Protein AF-A0A811PLJ1-F1 (afdb_monomer)

Radius of gyration: 45.36 Å; Cα contacts (8 Å, |Δi|>4): 28; chains: 1; bounding box: 104×52×124 Å

InterPro domains:
  IPR029466 No apical meristem-associated, C-terminal domain [PF14303] (42-202)

Sequence (209 aa):
MLVSWWLNVVFEGRGPKSSGASVDDKQANALTMYKNDDPLHRTFQYIHCWKILKDHSKWTNRRQPTGPQKPLSKKQKTAADSTPAIDAPDHIHWPTGTKKEKLKLKQRSSIEAFDYLLAKKKEVDAEKELKKKERELKKEERELKKQEMCQKALALQEERIKLDKKKFDFERDREEERIINIDMSTMSTRQQQFYDDQQKKILARRLGN

Foldseek 3Di:
DVVVVLCCVLPPVPDDPPPPQDPVNSVVVSQVVVLVPDPVSDGPPCVVVCVVPVPDPVNVVVPDPDDDDDDDDDDDDDDDDDDDDDDDDDDPDDPPDDVPPVVVVVVVVVVVVVVVVVVVVVVVVVVVVVVVVVVVVVVVVVVVVVVVVVVVVVVVVVVVVVVVVVVVVVVVVVVLVVLLPDDCPPDDPVVSVVSVVSNVVSVCVVVVD

Solvent-accessible surface area (backbone atoms only — not comparable to full-atom values): 12977 Å² total; per-residue (Å²): 113,68,70,64,51,53,48,39,65,75,70,50,84,78,64,87,85,66,90,80,70,47,76,65,53,55,49,51,50,54,52,51,50,50,27,71,73,34,98,79,55,50,74,73,86,55,53,70,60,46,70,64,51,65,76,36,71,89,57,51,63,70,74,56,85,78,72,90,82,80,82,84,78,87,82,85,88,85,81,87,87,86,88,86,89,85,92,86,86,84,84,92,75,79,85,88,80,63,78,63,62,61,47,51,52,54,49,51,55,54,49,55,55,47,53,52,52,52,50,54,48,50,53,55,53,51,51,52,51,52,59,47,49,56,54,48,52,61,44,50,55,51,52,50,52,47,51,54,52,50,53,54,51,48,53,54,49,52,53,49,53,53,50,53,47,53,51,51,51,52,54,48,52,55,50,51,50,53,58,62,69,55,81,51,88,88,48,55,73,73,54,35,56,52,49,54,56,48,39,52,53,50,52,51,56,69,74,73,110

Mean predicted aligned error: 21.3 Å

pLDDT: mean 74.12, std 22.99, range [24.88, 98.0]

Organism: NCBI:txid422564

Structure (mmCIF, N/CA/C/O backbone):
data_AF-A0A811PLJ1-F1
#
_entry.id   AF-A0A811PLJ1-F1
#
loop_
_atom_site.group_PDB
_atom_site.id
_atom_site.type_symbol
_atom_site.label_atom_id
_atom_site.label_alt_id
_atom_site.label_comp_id
_atom_site.label_asym_id
_atom_site.label_entity_id
_atom_site.label_seq_id
_atom_site.pdbx_PDB_ins_code
_atom_site.Cartn_x
_atom_site.Cartn_y
_atom_site.Cartn_z
_atom_site.occupancy
_atom_site.B_iso_or_equiv
_atom_site.auth_seq_id
_atom_site.auth_comp_id
_atom_site.auth_asym_id
_atom_site.auth_atom_id
_atom_site.pdbx_PDB_model_num
ATOM 1 N N . MET A 1 1 ? 22.472 -29.879 -23.027 1.00 46.56 1 MET A N 1
ATOM 2 C CA . MET A 1 1 ? 21.797 -31.036 -23.664 1.00 46.56 1 MET A CA 1
ATOM 3 C C . MET A 1 1 ? 20.314 -30.762 -23.938 1.00 46.56 1 MET A C 1
ATOM 5 O O . MET A 1 1 ? 19.929 -30.862 -25.094 1.00 46.56 1 MET A O 1
ATOM 9 N N . LEU A 1 2 ? 19.519 -30.315 -22.952 1.00 48.12 2 LEU A N 1
ATOM 10 C CA . LEU A 1 2 ? 18.070 -30.030 -23.085 1.00 48.12 2 LEU A CA 1
ATOM 11 C C . LEU A 1 2 ? 17.638 -29.252 -24.351 1.00 48.12 2 LEU A C 1
ATOM 13 O O . LEU A 1 2 ? 16.727 -29.690 -25.044 1.00 48.12 2 LEU A O 1
ATOM 17 N N . VAL A 1 3 ? 18.319 -28.156 -24.718 1.00 53.09 3 VAL A N 1
ATOM 18 C CA . VAL A 1 3 ? 17.966 -27.349 -25.914 1.00 53.09 3 VAL A CA 1
ATOM 19 C C . VAL A 1 3 ? 18.043 -28.155 -27.222 1.00 53.09 3 VAL A C 1
ATOM 21 O O . VAL A 1 3 ? 17.224 -27.964 -28.116 1.00 53.09 3 VAL A O 1
ATOM 24 N N . SER A 1 4 ? 18.989 -29.094 -27.327 1.00 45.41 4 SER A N 1
ATOM 25 C CA . SER A 1 4 ? 19.147 -29.937 -28.521 1.00 45.41 4 SER A CA 1
ATOM 26 C C . SER A 1 4 ? 18.083 -31.034 -28.599 1.00 45.41 4 SER A C 1
ATOM 28 O O . SER A 1 4 ? 17.707 -31.445 -29.693 1.00 45.41 4 SER A O 1
ATOM 30 N N . TRP A 1 5 ? 17.568 -31.483 -27.450 1.00 45.72 5 TRP A N 1
ATOM 31 C CA . TRP A 1 5 ? 16.444 -32.418 -27.391 1.00 45.72 5 TRP A CA 1
ATOM 32 C C . TRP A 1 5 ? 15.126 -31.716 -27.739 1.00 45.72 5 TRP A C 1
ATOM 34 O O . TRP A 1 5 ? 14.345 -32.238 -28.529 1.00 45.72 5 TRP A O 1
ATOM 44 N N . TRP A 1 6 ? 14.934 -30.480 -27.259 1.00 50.47 6 TRP A N 1
ATOM 45 C CA . TRP A 1 6 ? 13.778 -29.644 -27.606 1.00 50.47 6 TRP A CA 1
ATOM 46 C C . TRP A 1 6 ? 13.713 -29.344 -29.112 1.00 50.47 6 TRP A C 1
ATOM 48 O O . TRP A 1 6 ? 12.644 -29.453 -29.708 1.00 50.47 6 TRP A O 1
ATOM 58 N N . LEU A 1 7 ? 14.854 -29.057 -29.761 1.00 50.78 7 LEU A N 1
ATOM 59 C CA . LEU A 1 7 ? 14.897 -28.949 -31.224 1.00 50.78 7 LEU A CA 1
ATOM 60 C C . LEU A 1 7 ? 14.521 -30.264 -31.920 1.00 50.78 7 LEU A C 1
ATOM 62 O O . LEU A 1 7 ? 13.760 -30.214 -32.879 1.00 50.78 7 LEU A O 1
ATOM 66 N N . ASN A 1 8 ? 14.991 -31.424 -31.452 1.00 45.97 8 ASN A N 1
ATOM 67 C CA . ASN A 1 8 ? 14.628 -32.702 -32.074 1.00 45.97 8 ASN A CA 1
ATOM 68 C C . ASN A 1 8 ? 13.136 -33.029 -31.917 1.00 45.97 8 ASN A C 1
ATOM 70 O O . ASN A 1 8 ? 12.513 -33.416 -32.896 1.00 45.97 8 ASN A O 1
ATOM 74 N N . VAL A 1 9 ? 12.528 -32.803 -30.748 1.00 54.69 9 VAL A N 1
ATOM 75 C CA . VAL A 1 9 ? 11.082 -33.033 -30.544 1.00 54.69 9 VAL A CA 1
ATOM 76 C C . VAL A 1 9 ? 10.222 -32.091 -31.403 1.00 54.69 9 VAL A C 1
ATOM 78 O O . VAL A 1 9 ? 9.175 -32.499 -31.906 1.00 54.69 9 VAL A O 1
ATOM 81 N N . VAL A 1 10 ? 10.667 -30.847 -31.615 1.00 51.91 10 VAL A N 1
ATOM 82 C CA . VAL A 1 10 ? 9.952 -29.846 -32.430 1.00 51.91 10 VAL A CA 1
ATOM 83 C C . VAL A 1 10 ? 10.214 -29.999 -33.939 1.00 51.91 10 VAL A C 1
ATOM 85 O O . VAL A 1 10 ? 9.355 -29.620 -34.737 1.00 51.91 10 VAL A O 1
ATOM 88 N N . PHE A 1 11 ? 11.370 -30.535 -34.353 1.00 46.28 11 PHE A N 1
ATOM 89 C CA . PHE A 1 11 ? 11.818 -30.533 -35.755 1.00 46.28 11 PHE A CA 1
ATOM 90 C C . PHE A 1 11 ? 11.861 -31.923 -36.421 1.00 46.28 11 PHE A C 1
ATOM 92 O O . PHE A 1 11 ? 11.580 -32.026 -37.613 1.00 46.28 11 PHE A O 1
ATOM 99 N N . GLU A 1 12 ? 12.145 -32.997 -35.680 1.00 46.12 12 GLU A N 1
ATOM 100 C CA . GLU A 1 12 ? 12.103 -34.385 -36.163 1.00 46.12 12 GLU A CA 1
ATOM 101 C C . GLU A 1 12 ? 10.981 -35.155 -35.457 1.00 46.12 12 GLU A C 1
ATOM 103 O O . GLU A 1 12 ? 11.157 -35.699 -34.369 1.00 46.12 12 GLU A O 1
ATOM 108 N N . GLY A 1 13 ? 9.804 -35.207 -36.092 1.00 48.69 13 GLY A N 1
ATOM 109 C CA . GLY A 1 13 ? 8.568 -35.758 -35.523 1.00 48.69 13 GLY A CA 1
ATOM 110 C C . GLY A 1 13 ? 8.635 -37.240 -35.129 1.00 48.69 13 GLY A C 1
ATOM 111 O O . GLY A 1 13 ? 8.140 -38.104 -35.855 1.00 48.69 13 GLY A O 1
ATOM 112 N N . ARG A 1 14 ? 9.194 -37.516 -33.946 1.00 45.03 14 ARG A N 1
ATOM 113 C CA . ARG A 1 14 ? 9.311 -38.842 -33.318 1.00 45.03 14 ARG A CA 1
ATOM 114 C C . ARG A 1 14 ? 8.618 -38.909 -31.946 1.00 45.03 14 ARG A C 1
ATOM 116 O O . ARG A 1 14 ? 9.034 -39.661 -31.073 1.00 45.03 14 ARG A O 1
ATOM 123 N N . GLY A 1 15 ? 7.546 -38.133 -31.779 1.00 46.72 15 GLY A N 1
ATOM 124 C CA . GLY A 1 15 ? 6.481 -38.409 -30.806 1.00 46.72 15 GLY A CA 1
ATOM 125 C C . GLY A 1 15 ? 5.363 -39.256 -31.442 1.00 46.72 15 GLY A C 1
ATOM 126 O O . GLY A 1 15 ? 5.365 -39.423 -32.667 1.00 46.72 15 GLY A O 1
ATOM 127 N N . PRO A 1 16 ? 4.406 -39.791 -30.656 1.00 42.97 16 PRO A N 1
ATOM 128 C CA . PRO A 1 16 ? 3.317 -40.616 -31.177 1.00 42.97 16 PRO A CA 1
ATOM 129 C C . PRO A 1 16 ? 2.571 -39.921 -32.322 1.00 42.97 16 PRO A C 1
ATOM 131 O O . PRO A 1 16 ? 2.116 -38.785 -32.186 1.00 42.97 16 PRO A O 1
ATOM 134 N N . LYS A 1 17 ? 2.459 -40.601 -33.468 1.00 47.62 17 LYS A N 1
ATOM 135 C CA . LYS A 1 17 ? 1.811 -40.067 -34.672 1.00 47.62 17 LYS A CA 1
ATOM 136 C C . LYS A 1 17 ? 0.288 -40.069 -34.512 1.00 47.62 17 LYS A C 1
ATOM 138 O O . LYS A 1 17 ? -0.391 -40.910 -35.092 1.00 47.62 17 LYS A O 1
ATOM 143 N N . SER A 1 18 ? -0.257 -39.107 -33.770 1.00 47.06 18 SER A N 1
ATOM 144 C CA . SER A 1 18 ? -1.678 -38.768 -33.862 1.00 47.06 18 SER A CA 1
ATOM 145 C C . SER A 1 18 ? -1.937 -38.043 -35.188 1.00 47.06 18 SER A C 1
ATOM 147 O O . SER A 1 18 ? -1.692 -36.844 -35.355 1.00 47.06 18 SER A O 1
ATOM 149 N N . SER A 1 19 ? -2.403 -38.805 -36.177 1.00 46.28 19 SER A N 1
ATOM 150 C CA . SER A 1 19 ? -2.904 -38.291 -37.451 1.00 46.28 19 SER A CA 1
ATOM 151 C C . SER A 1 19 ? -4.135 -37.415 -37.203 1.00 46.28 19 SER A C 1
ATOM 153 O O . SER A 1 19 ? -5.236 -37.930 -37.033 1.00 46.28 19 SER A O 1
ATOM 155 N N . GLY A 1 20 ? -3.933 -36.096 -37.145 1.00 55.41 20 GLY A N 1
ATOM 156 C CA . GLY A 1 20 ? -4.998 -35.107 -36.938 1.00 55.41 20 GLY A CA 1
ATOM 157 C C . GLY A 1 20 ? -4.593 -33.882 -36.113 1.00 55.41 20 GLY A C 1
ATOM 158 O O . GLY A 1 20 ? -5.222 -32.842 -36.250 1.00 55.41 20 GLY A O 1
ATOM 159 N N . ALA A 1 21 ? -3.527 -33.957 -35.305 1.00 53.53 21 ALA A N 1
ATOM 160 C CA . ALA A 1 21 ? -3.127 -32.839 -34.444 1.00 53.53 21 ALA A CA 1
ATOM 161 C C . ALA A 1 21 ? -2.631 -31.616 -35.246 1.00 53.53 21 ALA A C 1
ATOM 163 O O . ALA A 1 21 ? -1.653 -31.711 -36.008 1.00 53.53 21 ALA A O 1
ATOM 164 N N . SER A 1 22 ? -3.270 -30.465 -35.013 1.00 66.00 22 SER A N 1
ATOM 165 C CA . SER A 1 22 ? -2.911 -29.159 -35.567 1.00 66.00 22 SER A CA 1
ATOM 166 C C . SER A 1 22 ? -1.500 -28.734 -35.145 1.00 66.00 22 SER A C 1
ATOM 168 O O . SER A 1 22 ? -0.912 -29.239 -34.183 1.00 66.00 22 SER A O 1
ATOM 170 N N . VAL A 1 23 ? -0.927 -27.771 -35.871 1.00 65.31 23 VAL A N 1
ATOM 171 C CA . VAL A 1 23 ? 0.356 -27.150 -35.501 1.00 65.31 23 VAL A CA 1
ATOM 172 C C . VAL A 1 23 ? 0.245 -26.465 -34.134 1.00 65.31 23 VAL A C 1
ATOM 174 O O . VAL A 1 23 ? 1.183 -26.546 -33.340 1.00 65.31 23 VAL A O 1
ATOM 177 N N . ASP A 1 24 ? -0.906 -25.860 -33.833 1.00 70.81 24 ASP A N 1
ATOM 178 C CA . ASP A 1 24 ? -1.154 -25.225 -32.539 1.00 70.81 24 ASP A CA 1
ATOM 179 C C . ASP A 1 24 ? -1.348 -26.252 -31.409 1.00 70.81 24 ASP A C 1
ATOM 181 O O . ASP A 1 24 ? -0.835 -26.024 -30.316 1.00 70.81 24 ASP A O 1
ATOM 185 N N . ASP A 1 25 ? -1.948 -27.423 -31.671 1.00 73.62 25 ASP A N 1
ATOM 186 C CA . ASP A 1 25 ? -2.064 -28.515 -30.684 1.00 73.62 25 ASP A CA 1
ATOM 187 C C . ASP A 1 25 ? -0.685 -29.060 -30.293 1.00 73.62 25 ASP A C 1
ATOM 189 O O . ASP A 1 25 ? -0.383 -29.274 -29.118 1.00 73.62 25 ASP A O 1
ATOM 193 N N . LYS A 1 26 ? 0.195 -29.242 -31.287 1.00 78.25 26 LYS A N 1
ATOM 194 C CA . LYS A 1 26 ? 1.585 -29.677 -31.075 1.00 78.25 26 LYS A CA 1
ATOM 195 C C . LYS A 1 26 ? 2.370 -28.646 -30.273 1.00 78.25 26 LYS A C 1
ATOM 197 O O . LYS A 1 26 ? 3.136 -29.017 -29.385 1.00 78.25 26 LYS A O 1
ATOM 202 N N . GLN A 1 27 ? 2.149 -27.359 -30.547 1.00 76.69 27 GLN A N 1
ATOM 203 C CA . GLN A 1 27 ? 2.734 -26.278 -29.763 1.00 76.69 27 GLN A CA 1
ATOM 204 C C . GLN A 1 27 ? 2.190 -26.286 -28.328 1.00 76.69 27 GLN A C 1
ATOM 206 O O . GLN A 1 27 ? 2.981 -26.249 -27.394 1.00 76.69 27 GLN A O 1
ATOM 211 N N . ALA A 1 28 ? 0.873 -26.384 -28.129 1.00 77.25 28 ALA A N 1
ATOM 212 C CA . ALA A 1 28 ? 0.254 -26.431 -26.806 1.00 77.25 28 ALA A CA 1
ATOM 213 C C . ALA A 1 28 ? 0.788 -27.605 -25.970 1.00 77.25 28 ALA A C 1
ATOM 215 O O . ALA A 1 28 ? 1.221 -27.396 -24.838 1.00 77.25 28 ALA A O 1
ATOM 216 N N . ASN A 1 29 ? 0.861 -28.805 -26.554 1.00 77.56 29 ASN A N 1
ATOM 217 C CA . ASN A 1 29 ? 1.418 -29.989 -25.901 1.00 77.56 29 ASN A CA 1
ATOM 218 C C . ASN A 1 29 ? 2.886 -29.783 -25.477 1.00 77.56 29 ASN A C 1
ATOM 220 O O . ASN A 1 29 ? 3.235 -30.026 -24.324 1.00 77.56 29 ASN A O 1
ATOM 224 N N . ALA A 1 30 ? 3.731 -29.238 -26.362 1.00 78.38 30 ALA A N 1
ATOM 225 C CA . ALA A 1 30 ? 5.132 -28.943 -26.043 1.00 78.38 30 ALA A CA 1
ATOM 226 C C . ALA A 1 30 ? 5.294 -27.920 -24.897 1.00 78.38 30 ALA A C 1
ATOM 228 O O . ALA A 1 30 ? 6.244 -28.010 -24.118 1.00 78.38 30 ALA A O 1
ATOM 229 N N . LEU A 1 31 ? 4.366 -26.964 -24.758 1.00 79.56 31 LEU A N 1
ATOM 230 C CA . LEU A 1 31 ? 4.364 -26.005 -23.644 1.00 79.56 31 LEU A CA 1
ATOM 231 C C . LEU A 1 31 ? 3.859 -26.605 -22.335 1.00 79.56 31 LEU A C 1
ATOM 233 O O . LEU A 1 31 ? 4.355 -26.226 -21.276 1.00 79.56 31 LEU A O 1
ATOM 237 N N . THR A 1 32 ? 2.902 -27.527 -22.397 1.00 79.56 32 THR A N 1
ATOM 238 C CA . THR A 1 32 ? 2.446 -28.287 -21.228 1.00 79.56 32 THR A CA 1
ATOM 239 C C . THR A 1 32 ? 3.560 -29.199 -20.715 1.00 79.56 32 THR A C 1
ATOM 241 O O . THR A 1 32 ? 3.873 -29.145 -19.532 1.00 79.56 32 THR A O 1
ATOM 244 N N . MET A 1 33 ? 4.237 -29.942 -21.599 1.00 79.56 33 MET A N 1
ATOM 245 C CA . MET A 1 33 ? 5.397 -30.765 -21.231 1.00 79.56 33 MET A CA 1
ATOM 246 C C . MET A 1 33 ? 6.514 -29.924 -20.596 1.00 79.56 33 MET A C 1
ATOM 248 O O . MET A 1 33 ? 6.936 -30.221 -19.485 1.00 79.56 33 MET A O 1
ATOM 252 N N . TYR A 1 34 ? 6.904 -28.802 -21.217 1.00 82.00 34 TYR A N 1
ATOM 253 C CA . TYR A 1 34 ? 7.934 -27.910 -20.662 1.00 82.00 34 TYR A CA 1
ATOM 254 C C . TYR A 1 34 ? 7.611 -27.405 -19.242 1.00 82.00 34 TYR A C 1
ATOM 256 O O . TYR A 1 34 ? 8.508 -27.300 -18.410 1.00 82.00 34 TYR A O 1
ATOM 264 N N . LYS A 1 35 ? 6.340 -27.095 -18.948 1.00 82.69 35 LYS A N 1
ATOM 265 C CA . LYS A 1 35 ? 5.910 -26.672 -17.603 1.00 82.69 35 LYS A CA 1
ATOM 266 C C . LYS A 1 35 ? 5.919 -27.804 -16.578 1.00 82.69 35 LYS A C 1
ATOM 268 O O . LYS A 1 35 ? 6.086 -27.525 -15.396 1.00 82.69 35 LYS A O 1
ATOM 273 N N . ASN A 1 36 ? 5.682 -29.039 -17.011 1.00 76.75 36 ASN A N 1
ATOM 274 C CA . ASN A 1 36 ? 5.646 -30.204 -16.131 1.00 76.75 36 ASN A CA 1
ATOM 275 C C . ASN A 1 36 ? 7.063 -30.701 -15.800 1.00 76.75 36 ASN A C 1
ATOM 277 O O . ASN A 1 36 ? 7.290 -31.157 -14.685 1.00 76.75 36 ASN A O 1
ATOM 281 N N . ASP A 1 37 ? 8.004 -3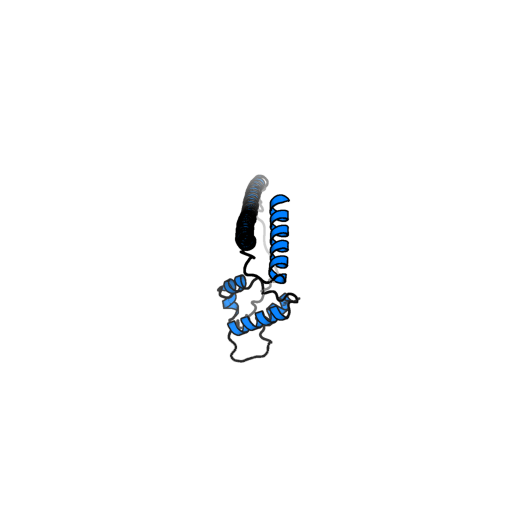0.557 -16.739 1.00 74.00 37 ASP A N 1
ATOM 282 C CA . ASP A 1 37 ? 9.412 -30.935 -16.565 1.00 74.00 37 ASP A CA 1
ATOM 283 C C . ASP A 1 37 ? 10.234 -29.888 -15.778 1.00 74.00 37 ASP A C 1
ATOM 285 O O . ASP A 1 37 ? 11.280 -30.219 -15.219 1.00 74.00 37 ASP A O 1
ATOM 289 N N . ASP A 1 38 ? 9.806 -28.617 -15.739 1.00 74.69 38 ASP A N 1
ATOM 290 C CA . ASP A 1 38 ? 10.481 -27.558 -14.973 1.00 74.69 38 ASP A CA 1
ATOM 291 C C . ASP A 1 38 ? 10.120 -27.637 -13.472 1.00 74.69 38 ASP A C 1
ATOM 293 O O . ASP A 1 38 ? 8.951 -27.444 -13.127 1.00 74.69 38 ASP A O 1
ATOM 297 N N . PRO A 1 39 ? 11.092 -27.813 -12.548 1.00 71.44 39 PRO A N 1
ATOM 298 C CA . PRO A 1 39 ? 10.827 -27.918 -11.104 1.00 71.44 39 PRO A CA 1
ATOM 299 C C . PRO A 1 39 ? 10.197 -26.673 -10.460 1.00 71.44 39 PRO A C 1
ATOM 301 O O . PRO A 1 39 ? 9.830 -26.701 -9.289 1.00 71.44 39 PRO A O 1
ATOM 304 N N . LEU A 1 40 ? 10.126 -25.559 -11.193 1.00 77.06 40 LEU A N 1
ATOM 305 C CA . LEU A 1 40 ? 9.549 -24.288 -10.758 1.00 77.06 40 LEU A CA 1
ATOM 306 C C . LEU A 1 40 ? 8.292 -23.923 -11.577 1.00 77.06 40 LEU A C 1
ATOM 308 O O . LEU A 1 40 ? 7.820 -22.787 -11.492 1.00 77.06 40 LEU A O 1
ATOM 312 N N . HIS A 1 41 ? 7.774 -24.865 -12.378 1.00 75.06 41 HIS A N 1
ATOM 313 C CA . HIS A 1 41 ? 6.613 -24.745 -13.269 1.00 75.06 41 HIS A CA 1
ATOM 314 C C . HIS A 1 41 ? 6.601 -23.485 -14.152 1.00 75.06 41 HIS A C 1
ATOM 316 O O . HIS A 1 41 ? 5.549 -22.918 -14.478 1.00 75.06 41 HIS A O 1
ATOM 322 N N . ARG A 1 42 ? 7.785 -23.015 -14.556 1.00 76.94 42 ARG A N 1
ATOM 323 C CA . ARG A 1 42 ? 7.940 -21.756 -15.285 1.00 76.94 42 ARG A CA 1
ATOM 324 C C . ARG A 1 42 ? 7.388 -21.870 -16.701 1.00 76.94 42 ARG A C 1
ATOM 326 O O . ARG A 1 42 ? 7.642 -22.816 -17.443 1.00 76.94 42 ARG A O 1
ATOM 333 N N . THR A 1 43 ? 6.658 -20.843 -17.126 1.00 79.19 43 THR A N 1
ATOM 334 C CA . THR A 1 43 ? 6.300 -20.666 -18.535 1.00 79.19 43 THR A CA 1
ATOM 335 C C . THR A 1 43 ? 7.563 -20.445 -19.370 1.00 79.19 43 THR A C 1
ATOM 337 O O . THR A 1 43 ? 8.481 -19.734 -18.957 1.00 79.19 43 THR A O 1
ATOM 340 N N . PHE A 1 44 ? 7.611 -21.017 -20.577 1.00 79.50 44 PHE A N 1
ATOM 341 C CA . PHE A 1 44 ? 8.715 -20.774 -21.506 1.00 79.50 44 PHE A CA 1
ATOM 342 C C . PHE A 1 44 ? 8.827 -19.269 -21.805 1.00 79.50 44 PHE A C 1
ATOM 344 O O . PHE A 1 44 ? 7.930 -18.651 -22.382 1.00 79.50 44 PHE A O 1
ATOM 351 N N . GLN A 1 45 ? 9.941 -18.664 -21.396 1.00 80.31 45 GLN A N 1
ATOM 352 C CA . GLN A 1 45 ? 10.074 -17.203 -21.312 1.00 80.31 45 GLN A CA 1
ATOM 353 C C . GLN A 1 45 ? 10.043 -16.517 -22.689 1.00 80.31 45 GLN A C 1
ATOM 355 O O . GLN A 1 45 ? 9.654 -15.357 -22.804 1.00 80.31 45 GLN A O 1
ATOM 360 N N . TYR A 1 46 ? 10.385 -17.247 -23.755 1.00 83.38 46 TYR A N 1
ATOM 361 C CA . TYR A 1 46 ? 10.501 -16.717 -25.115 1.00 83.38 46 TYR A CA 1
ATOM 362 C C . TYR A 1 46 ? 9.295 -17.029 -26.022 1.00 83.38 46 TYR A C 1
ATOM 364 O O . TYR A 1 46 ? 9.420 -16.943 -27.243 1.00 83.38 46 TYR A O 1
ATOM 372 N N . ILE A 1 47 ? 8.108 -17.357 -25.479 1.00 83.88 47 ILE A N 1
ATOM 373 C CA . ILE A 1 47 ? 6.909 -17.621 -26.314 1.00 83.88 47 ILE A CA 1
ATOM 374 C C . ILE A 1 47 ? 6.499 -16.415 -27.145 1.00 83.88 47 ILE A C 1
ATOM 376 O O . ILE A 1 47 ? 6.056 -16.580 -28.280 1.00 83.88 47 ILE A O 1
ATOM 380 N N . HIS A 1 48 ? 6.691 -15.205 -26.628 1.00 79.56 48 HIS A N 1
ATOM 381 C CA . HIS A 1 48 ? 6.463 -13.993 -27.405 1.00 79.56 48 HIS A CA 1
ATOM 382 C C . HIS A 1 48 ? 7.385 -13.933 -28.639 1.00 79.56 48 HIS A C 1
ATOM 384 O O . HIS A 1 48 ? 6.906 -13.750 -29.755 1.00 79.56 48 HIS A O 1
ATOM 390 N N . CYS A 1 49 ? 8.684 -14.201 -28.465 1.00 81.50 49 CYS A N 1
ATOM 391 C CA . CYS A 1 49 ? 9.651 -14.255 -29.563 1.00 81.50 49 CYS A CA 1
ATOM 392 C C . CYS A 1 49 ? 9.324 -15.372 -30.566 1.00 81.50 49 CYS A C 1
ATOM 394 O O . CYS A 1 49 ? 9.368 -15.143 -31.770 1.00 81.50 49 CYS A O 1
ATOM 396 N N . TRP A 1 50 ? 8.942 -16.561 -30.087 1.00 82.19 50 TRP A N 1
ATOM 397 C CA . TRP A 1 50 ? 8.525 -17.670 -30.950 1.00 82.19 50 TRP A CA 1
ATOM 398 C C . TRP A 1 50 ? 7.302 -17.311 -31.805 1.00 82.19 50 TRP A C 1
ATOM 400 O O . TRP A 1 50 ? 7.326 -17.524 -33.014 1.00 82.19 50 TRP A O 1
ATOM 410 N N . LYS A 1 51 ? 6.269 -16.696 -31.209 1.00 82.12 51 LYS A N 1
ATOM 411 C CA . LYS A 1 51 ? 5.063 -16.249 -31.929 1.00 82.12 51 LYS A CA 1
ATOM 412 C C . LYS A 1 51 ? 5.358 -15.230 -33.037 1.00 82.12 51 LYS A C 1
ATOM 414 O O . LYS A 1 51 ? 4.639 -15.224 -34.024 1.00 82.12 51 LYS A O 1
ATOM 419 N N . ILE A 1 52 ? 6.401 -14.410 -32.891 1.00 81.25 52 ILE A N 1
ATOM 420 C CA . ILE A 1 52 ? 6.844 -13.446 -33.916 1.00 81.25 52 ILE A CA 1
ATOM 421 C C . ILE A 1 52 ? 7.683 -14.134 -35.007 1.00 81.25 52 ILE A C 1
ATOM 423 O O . ILE A 1 52 ? 7.601 -13.783 -36.181 1.00 81.25 52 ILE A O 1
ATOM 427 N N . LEU A 1 53 ? 8.507 -15.118 -34.637 1.00 81.94 53 LEU A N 1
ATOM 428 C CA . LEU A 1 53 ? 9.456 -15.761 -35.551 1.00 81.94 53 LEU A CA 1
ATOM 429 C C . LEU A 1 53 ? 8.868 -16.940 -36.343 1.00 81.94 53 LEU A C 1
ATOM 431 O O . LEU A 1 53 ? 9.405 -17.263 -37.404 1.00 81.94 53 LEU A O 1
ATOM 435 N N . LYS A 1 54 ? 7.792 -17.581 -35.862 1.00 75.69 54 LYS A N 1
ATOM 436 C CA . LYS A 1 54 ? 7.235 -18.810 -36.463 1.00 75.69 54 LYS A CA 1
ATOM 437 C C . LYS A 1 54 ? 6.742 -18.642 -37.908 1.00 75.69 54 LYS A C 1
ATOM 439 O O . LYS A 1 54 ? 6.833 -19.598 -38.679 1.00 75.69 54 LYS A O 1
ATOM 444 N N . ASP A 1 55 ? 6.289 -17.439 -38.265 1.00 72.44 55 ASP A N 1
ATOM 4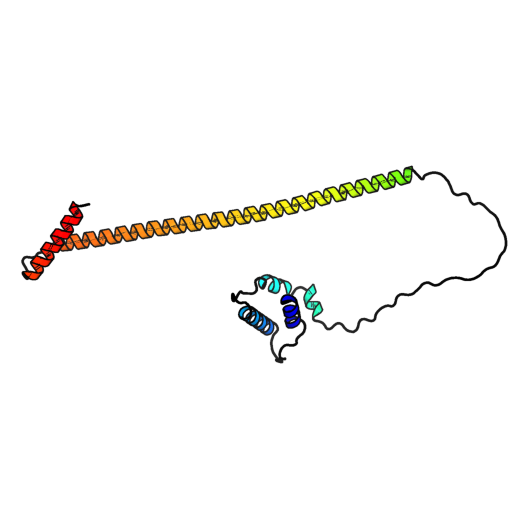45 C CA . ASP A 1 55 ? 5.677 -17.125 -39.564 1.00 72.44 55 ASP A CA 1
ATOM 446 C C . ASP A 1 55 ? 6.653 -16.402 -40.520 1.00 72.44 55 ASP A C 1
ATOM 448 O O . ASP A 1 55 ? 6.323 -16.115 -41.670 1.00 72.44 55 ASP A O 1
ATOM 452 N N . HIS A 1 56 ? 7.891 -16.135 -40.083 1.00 75.88 56 HIS A N 1
ATOM 453 C CA . HIS A 1 56 ? 8.900 -15.467 -40.909 1.00 75.88 56 HIS A CA 1
ATOM 454 C C . HIS A 1 56 ? 9.317 -16.345 -42.103 1.00 75.88 56 HIS A C 1
ATOM 456 O O . HIS A 1 56 ? 9.739 -17.491 -41.927 1.00 75.88 56 HIS A O 1
ATOM 462 N N . SER A 1 57 ? 9.313 -15.766 -43.309 1.00 59.72 57 SER A N 1
ATOM 463 C CA . SER A 1 57 ? 9.635 -16.424 -44.595 1.00 59.72 57 SER A CA 1
ATOM 464 C C . SER A 1 57 ? 10.929 -17.255 -44.602 1.00 59.72 57 SER A C 1
ATOM 466 O O . SER A 1 57 ? 11.003 -18.302 -45.245 1.00 59.72 57 SER A O 1
ATOM 468 N N . LYS A 1 58 ? 11.945 -16.827 -43.839 1.00 73.00 58 LYS A N 1
ATOM 469 C CA . LYS A 1 58 ? 13.229 -17.528 -43.663 1.00 73.00 58 LYS A CA 1
ATOM 470 C C . LYS A 1 58 ? 13.092 -18.911 -43.000 1.00 73.00 58 LYS A C 1
ATOM 472 O O . LYS A 1 58 ? 13.950 -19.765 -43.205 1.00 73.00 58 LYS A O 1
ATOM 477 N N . TRP A 1 59 ? 12.037 -19.133 -42.214 1.00 62.56 59 TRP A N 1
ATOM 478 C CA . TRP A 1 59 ? 11.808 -20.358 -41.439 1.00 62.56 59 TRP A CA 1
ATOM 479 C C . TRP A 1 59 ? 10.657 -21.209 -41.988 1.00 62.56 59 TRP A C 1
ATOM 481 O O . TRP A 1 59 ? 10.723 -22.436 -41.909 1.00 62.56 59 TRP A O 1
ATOM 491 N N . THR A 1 60 ? 9.639 -20.598 -42.601 1.00 61.22 60 THR A N 1
ATOM 492 C CA . THR A 1 60 ? 8.542 -21.329 -43.262 1.00 61.22 60 THR A CA 1
ATOM 493 C C . THR A 1 60 ? 9.015 -22.117 -44.483 1.00 61.22 60 THR A C 1
ATOM 495 O O . THR A 1 60 ? 8.597 -23.261 -44.655 1.00 61.22 60 THR A O 1
ATOM 498 N N . ASN A 1 61 ? 9.962 -21.593 -45.271 1.00 54.81 61 ASN A N 1
ATOM 499 C CA . ASN A 1 61 ? 10.456 -22.286 -46.471 1.00 54.81 61 ASN A CA 1
ATOM 500 C C . ASN A 1 61 ? 11.269 -23.567 -46.169 1.00 54.81 61 ASN A C 1
ATOM 502 O O . ASN A 1 61 ? 11.389 -24.438 -47.024 1.00 54.81 61 ASN A O 1
ATOM 506 N N . ARG A 1 62 ? 11.770 -23.747 -44.932 1.00 53.41 62 ARG A N 1
ATOM 507 C CA . ARG A 1 62 ? 12.454 -24.987 -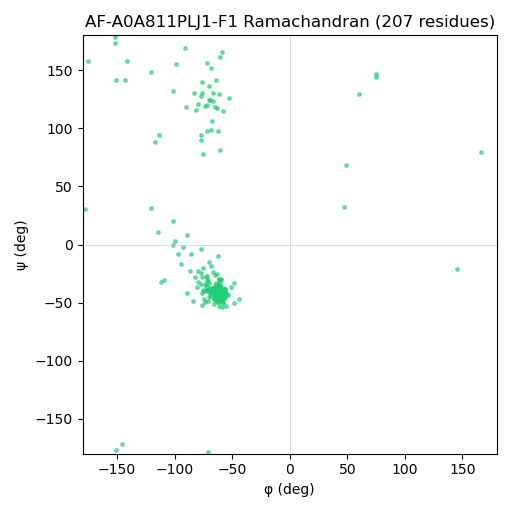44.499 1.00 53.41 62 ARG A CA 1
ATOM 508 C C . ARG A 1 62 ? 11.484 -26.146 -44.203 1.00 53.41 62 ARG A C 1
ATOM 510 O O . ARG A 1 62 ? 11.934 -27.239 -43.882 1.00 53.41 62 ARG A O 1
ATOM 517 N N . ARG A 1 63 ? 10.164 -25.920 -44.279 1.00 56.38 63 ARG A N 1
ATOM 518 C CA . ARG A 1 63 ? 9.140 -26.971 -44.117 1.00 56.38 63 ARG A CA 1
ATOM 519 C C . ARG A 1 63 ? 8.818 -27.721 -45.412 1.00 56.38 63 ARG A C 1
ATOM 521 O O . ARG A 1 63 ? 8.095 -28.709 -45.355 1.00 56.38 63 ARG A O 1
ATOM 528 N N . GLN A 1 64 ? 9.337 -27.272 -46.556 1.00 52.75 64 GLN A N 1
ATOM 529 C CA . GLN A 1 64 ? 9.251 -28.029 -47.802 1.00 52.75 64 GLN A CA 1
ATOM 530 C C . GLN A 1 64 ? 10.376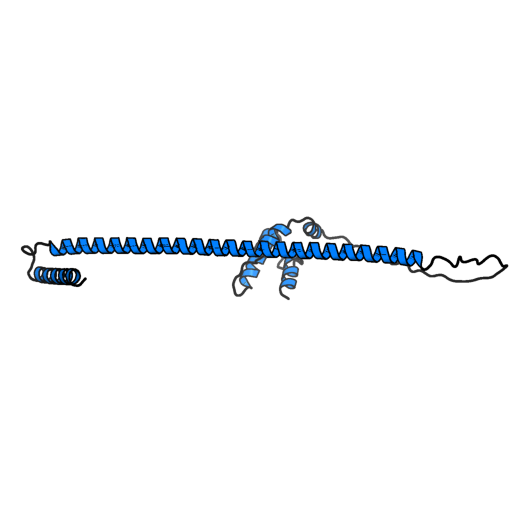 -29.074 -47.846 1.00 52.75 64 GLN A C 1
ATOM 532 O O . GLN A 1 64 ? 11.531 -28.710 -47.602 1.00 52.75 64 GLN A O 1
ATOM 537 N N . PRO A 1 65 ? 10.091 -30.356 -48.144 1.00 43.78 65 PRO A N 1
ATOM 538 C CA . PRO A 1 65 ? 11.131 -31.365 -48.291 1.00 43.78 65 PRO A CA 1
ATOM 539 C C . PRO A 1 65 ? 11.969 -31.061 -49.538 1.00 43.78 65 PRO A C 1
ATOM 541 O O . PRO A 1 65 ? 11.529 -31.261 -50.669 1.00 43.78 65 PRO A O 1
ATOM 544 N N . THR A 1 66 ? 13.191 -30.566 -49.340 1.00 43.38 66 THR A N 1
ATOM 545 C CA . THR A 1 66 ? 14.138 -30.335 -50.433 1.00 43.38 66 THR A CA 1
ATOM 546 C C . THR A 1 66 ? 14.504 -31.658 -51.101 1.00 43.38 66 THR A C 1
ATOM 548 O O . THR A 1 66 ? 15.116 -32.528 -50.480 1.00 43.38 66 THR A O 1
ATOM 551 N N . GLY A 1 67 ? 14.160 -31.788 -52.385 1.00 46.81 67 GLY A N 1
ATOM 552 C CA . GLY A 1 67 ? 14.610 -32.889 -53.237 1.00 46.81 67 GLY A CA 1
ATOM 553 C C . GLY A 1 67 ? 16.143 -32.968 -53.356 1.00 46.81 67 GLY A C 1
ATOM 554 O O . GLY A 1 67 ? 16.853 -32.025 -52.987 1.00 46.81 67 GLY A O 1
ATOM 555 N N . PRO A 1 68 ? 16.679 -34.093 -53.860 1.00 41.62 68 PRO A N 1
ATOM 556 C CA . PRO A 1 68 ? 18.093 -34.434 -53.730 1.00 41.62 68 PRO A CA 1
ATOM 557 C C . PRO A 1 68 ? 19.015 -33.453 -54.470 1.00 41.62 68 PRO A C 1
ATOM 559 O O . PRO A 1 68 ? 18.997 -33.341 -55.695 1.00 41.62 68 PRO A O 1
ATOM 562 N N . GLN A 1 69 ? 19.877 -32.778 -53.709 1.00 46.31 69 GLN A N 1
ATOM 563 C CA . GLN A 1 69 ? 20.953 -31.936 -54.231 1.00 46.31 69 GLN A CA 1
ATOM 564 C C . GLN A 1 69 ? 22.057 -32.815 -54.846 1.00 46.31 69 GLN A C 1
ATOM 566 O O . GLN A 1 69 ? 22.677 -33.615 -54.145 1.00 46.31 69 GLN A O 1
ATOM 571 N N . LYS A 1 70 ? 22.343 -32.648 -56.144 1.00 41.06 70 LYS A N 1
ATOM 572 C CA . LYS A 1 70 ? 23.533 -33.240 -56.783 1.00 41.06 70 LYS A CA 1
ATOM 573 C C . LYS A 1 70 ? 24.791 -32.438 -56.403 1.00 41.06 70 LYS A C 1
ATOM 575 O O . LYS A 1 70 ? 24.780 -31.220 -56.581 1.00 41.06 70 LYS A O 1
ATOM 580 N N . PRO A 1 71 ? 25.887 -33.072 -55.948 1.00 37.84 71 PRO A N 1
ATOM 581 C CA . PRO A 1 71 ? 27.148 -32.375 -55.710 1.00 37.84 71 PRO A CA 1
ATOM 582 C C . PRO A 1 71 ? 27.881 -32.090 -57.031 1.00 37.84 71 PRO A C 1
ATOM 584 O O . PRO A 1 71 ? 28.126 -32.997 -57.825 1.00 37.84 71 PRO A O 1
ATOM 587 N N . LEU A 1 72 ? 28.272 -30.831 -57.251 1.00 34.59 72 LEU A N 1
ATOM 588 C CA . LEU A 1 72 ? 29.133 -30.435 -58.368 1.00 34.59 72 LEU A CA 1
ATOM 589 C C . LEU A 1 72 ? 30.603 -30.712 -58.009 1.00 34.59 72 LEU A C 1
ATOM 591 O O . LEU A 1 72 ? 31.145 -30.128 -57.069 1.00 34.59 72 LEU A O 1
ATOM 595 N N . SER A 1 73 ? 31.246 -31.620 -58.740 1.00 40.84 73 SER A N 1
ATOM 596 C CA . SER A 1 73 ? 32.615 -32.069 -58.475 1.00 40.84 73 SER A CA 1
ATOM 597 C C . SER A 1 73 ? 33.681 -31.050 -58.906 1.00 40.84 73 SER A C 1
ATOM 599 O O . SER A 1 73 ? 33.603 -30.423 -59.962 1.00 40.84 73 SER A O 1
ATOM 601 N N . LYS A 1 74 ? 34.727 -30.908 -58.079 1.00 38.12 74 LYS A N 1
ATOM 602 C CA . LYS A 1 74 ? 35.932 -30.117 -58.381 1.00 38.12 74 LYS A CA 1
ATOM 603 C C . LYS A 1 74 ? 36.653 -30.690 -59.608 1.00 38.12 74 LYS A C 1
ATOM 605 O O . LYS A 1 74 ? 36.980 -31.873 -59.616 1.00 38.12 74 LYS A O 1
ATOM 610 N N . LYS A 1 75 ? 36.988 -29.847 -60.590 1.00 34.03 75 LYS A N 1
ATOM 611 C CA . LYS A 1 75 ? 37.860 -30.220 -61.716 1.00 34.03 75 LYS A CA 1
ATOM 612 C C . LYS A 1 75 ? 39.323 -29.921 -61.368 1.00 34.03 75 LYS A C 1
ATOM 614 O O . LYS A 1 75 ? 39.672 -28.771 -61.110 1.00 34.03 75 LYS A O 1
ATOM 619 N N . GLN A 1 76 ? 40.163 -30.956 -61.336 1.00 34.47 76 GLN A N 1
ATOM 620 C CA . GLN A 1 76 ? 41.613 -30.824 -61.147 1.00 34.47 76 GLN A CA 1
ATOM 621 C C . GLN A 1 76 ? 42.307 -30.231 -62.382 1.00 34.47 76 GLN A C 1
ATOM 623 O O . GLN A 1 76 ? 41.817 -30.327 -63.507 1.00 34.47 76 GLN A O 1
ATOM 628 N N . LYS A 1 77 ? 43.475 -29.633 -62.133 1.00 32.09 77 LYS A N 1
ATOM 629 C CA . LYS A 1 77 ? 44.433 -29.133 -63.122 1.00 32.09 77 LYS A CA 1
ATOM 630 C C . LYS A 1 77 ? 45.575 -30.145 -63.249 1.00 32.09 77 LYS A C 1
ATOM 632 O O . LYS A 1 77 ? 46.151 -30.502 -62.226 1.00 32.09 77 LYS A O 1
ATOM 637 N N . THR A 1 78 ? 45.947 -30.503 -64.476 1.00 27.19 78 THR A N 1
ATOM 638 C CA . THR A 1 78 ? 47.186 -31.239 -64.784 1.00 27.19 78 THR A CA 1
ATOM 639 C C . THR A 1 78 ? 47.750 -30.714 -66.107 1.00 27.19 78 THR A C 1
ATOM 641 O O . THR A 1 78 ? 46.979 -30.356 -66.996 1.00 27.19 78 THR A O 1
ATOM 644 N N . ALA A 1 79 ? 49.073 -30.595 -66.203 1.00 26.20 79 ALA A N 1
ATOM 645 C CA . ALA A 1 79 ? 49.819 -30.054 -67.343 1.00 26.20 79 ALA A CA 1
ATOM 646 C C . ALA A 1 79 ? 51.217 -30.708 -67.403 1.00 26.20 79 ALA A C 1
ATOM 648 O O . ALA A 1 79 ? 51.585 -31.382 -66.439 1.00 26.20 79 ALA A O 1
ATOM 649 N N . ALA A 1 80 ? 51.974 -30.417 -68.474 1.00 28.66 80 ALA A N 1
ATOM 650 C CA . ALA A 1 80 ? 53.243 -31.048 -68.892 1.00 28.66 80 ALA A CA 1
ATOM 651 C C . ALA A 1 80 ? 53.046 -32.452 -69.522 1.00 28.66 80 ALA A C 1
ATOM 653 O O . ALA A 1 80 ? 52.132 -33.171 -69.125 1.00 28.66 80 ALA A O 1
ATOM 654 N N . ASP A 1 81 ? 53.806 -32.885 -70.537 1.00 24.88 81 ASP A N 1
ATOM 655 C CA . ASP A 1 81 ? 54.988 -32.297 -71.223 1.00 24.88 81 ASP A CA 1
ATOM 656 C C . ASP A 1 81 ? 55.024 -32.805 -72.711 1.00 24.88 81 ASP A C 1
ATOM 658 O O . ASP A 1 81 ? 54.094 -33.521 -73.083 1.00 24.88 81 ASP A O 1
ATOM 662 N N . SER A 1 82 ? 55.919 -32.493 -73.672 1.00 30.61 82 SER A N 1
ATOM 663 C CA . SER A 1 82 ? 57.289 -31.926 -73.710 1.00 30.61 82 SER A CA 1
ATOM 664 C C . SER A 1 82 ? 57.594 -31.121 -75.010 1.00 30.61 82 SER A C 1
ATOM 666 O O . SER A 1 82 ? 56.747 -30.936 -75.880 1.00 30.61 82 SER A O 1
ATOM 668 N N . THR A 1 83 ? 58.845 -30.654 -75.098 1.00 29.44 83 THR A N 1
ATOM 669 C CA . THR A 1 83 ? 59.656 -29.960 -76.138 1.00 29.44 83 THR A CA 1
ATOM 670 C C . THR A 1 83 ? 60.079 -30.837 -77.367 1.00 29.44 83 THR A C 1
ATOM 672 O O . THR A 1 83 ? 59.700 -32.008 -77.355 1.00 29.44 83 THR A O 1
ATOM 675 N N . PRO A 1 84 ? 60.857 -30.375 -78.410 1.00 38.50 84 PRO A N 1
ATOM 676 C CA . PRO A 1 84 ? 61.841 -29.262 -78.417 1.00 38.50 84 PRO A CA 1
ATOM 677 C C . PRO A 1 84 ? 61.991 -28.301 -79.638 1.00 38.50 84 PRO A C 1
ATOM 679 O O . PRO A 1 84 ? 61.759 -28.657 -80.784 1.00 38.50 84 PRO A O 1
ATOM 682 N N . ALA A 1 85 ? 62.554 -27.122 -79.306 1.00 25.61 85 ALA A N 1
ATOM 683 C CA . ALA A 1 85 ? 63.549 -26.283 -80.018 1.00 25.61 85 ALA A CA 1
ATOM 684 C C . ALA A 1 85 ? 63.284 -25.691 -81.429 1.00 25.61 85 ALA A C 1
ATOM 686 O O . ALA A 1 85 ? 63.077 -26.418 -82.391 1.00 25.61 85 ALA A O 1
ATOM 687 N N . ILE A 1 86 ? 63.501 -24.370 -81.585 1.00 30.20 86 ILE A N 1
ATOM 688 C CA . ILE A 1 86 ? 64.764 -23.755 -82.079 1.00 30.20 86 ILE A CA 1
ATOM 689 C C . ILE A 1 86 ? 64.680 -22.199 -82.008 1.00 30.20 86 ILE A C 1
ATOM 691 O O . ILE A 1 86 ? 63.588 -21.640 -81.971 1.00 30.20 86 ILE A O 1
ATOM 695 N N . ASP A 1 87 ? 65.852 -21.549 -81.970 1.00 32.41 87 ASP A N 1
ATOM 696 C CA . ASP A 1 87 ? 66.164 -20.110 -82.120 1.00 32.41 87 ASP A CA 1
ATOM 697 C C . ASP A 1 87 ? 65.874 -19.073 -81.008 1.00 32.41 87 ASP A C 1
ATOM 699 O O . ASP A 1 87 ? 64.947 -19.143 -80.203 1.00 32.41 87 ASP A O 1
ATOM 703 N N . ALA A 1 88 ? 66.782 -18.093 -80.978 1.00 32.75 88 ALA A N 1
ATOM 704 C CA . ALA A 1 88 ? 66.950 -16.981 -80.040 1.00 32.75 88 ALA A CA 1
ATOM 705 C C . ALA A 1 88 ? 67.489 -15.761 -80.836 1.00 32.75 88 ALA A C 1
ATOM 707 O O . ALA A 1 88 ? 67.679 -15.887 -82.046 1.00 32.75 88 ALA A O 1
ATOM 708 N N . PRO A 1 89 ? 67.899 -14.637 -80.218 1.00 41.31 89 PRO A N 1
ATOM 709 C CA . PRO A 1 89 ? 67.438 -13.996 -78.982 1.00 41.31 89 PRO A CA 1
ATOM 710 C C . PRO A 1 89 ? 66.936 -12.555 -79.248 1.00 41.31 89 PRO A C 1
ATOM 712 O O . PRO A 1 89 ? 67.541 -11.848 -80.048 1.00 41.31 89 PRO A O 1
ATOM 715 N N . ASP A 1 90 ? 65.951 -12.035 -78.499 1.00 33.34 90 ASP A N 1
ATOM 716 C CA . ASP A 1 90 ? 65.844 -10.568 -78.376 1.00 33.34 90 ASP A CA 1
ATOM 717 C C . ASP A 1 90 ? 65.228 -10.046 -77.059 1.00 33.34 90 ASP A C 1
ATOM 719 O O . ASP A 1 90 ? 64.286 -10.599 -76.492 1.00 33.34 90 ASP A O 1
ATOM 723 N N . HIS A 1 91 ? 65.811 -8.939 -76.602 1.00 39.00 91 HIS A N 1
ATOM 724 C CA . HIS A 1 91 ? 65.281 -7.903 -75.718 1.00 39.00 91 HIS A CA 1
ATOM 725 C C . HIS A 1 91 ? 64.565 -8.256 -74.392 1.00 39.00 91 HIS A C 1
ATOM 727 O O . HIS A 1 91 ? 63.419 -7.867 -74.145 1.00 39.00 91 HIS A O 1
ATOM 733 N N . ILE A 1 92 ? 65.308 -8.780 -73.406 1.00 41.31 92 ILE A N 1
ATOM 734 C CA . ILE A 1 92 ? 64.942 -8.557 -71.992 1.00 41.31 92 ILE A CA 1
ATOM 735 C C . ILE A 1 92 ? 65.363 -7.137 -71.575 1.00 41.31 92 ILE A C 1
ATOM 737 O O . ILE A 1 92 ? 66.479 -6.919 -71.111 1.00 41.31 92 ILE A O 1
ATOM 741 N N . HIS A 1 93 ? 64.443 -6.171 -71.663 1.00 37.88 93 HIS A N 1
ATOM 742 C CA . HIS A 1 93 ? 64.572 -4.882 -70.971 1.00 37.88 93 HIS A CA 1
ATOM 743 C C . HIS A 1 93 ? 63.440 -4.704 -69.953 1.00 37.88 93 HIS A C 1
ATOM 745 O O . HIS A 1 93 ? 62.387 -4.140 -70.249 1.00 37.88 93 HIS A O 1
ATOM 751 N N . TRP A 1 94 ? 63.667 -5.182 -68.725 1.00 35.41 94 TRP A N 1
ATOM 752 C CA . TRP A 1 94 ? 62.829 -4.842 -67.572 1.00 35.41 94 TRP A CA 1
ATOM 753 C C . TRP A 1 94 ? 63.121 -3.399 -67.131 1.00 35.41 94 TRP A C 1
ATOM 755 O O . TRP A 1 94 ? 64.244 -3.135 -66.688 1.00 35.41 94 TRP A O 1
ATOM 765 N N . PRO A 1 95 ? 62.143 -2.469 -67.153 1.00 43.94 95 PRO A N 1
ATOM 766 C CA . PRO A 1 95 ? 62.362 -1.107 -66.679 1.00 43.94 95 PRO A CA 1
ATOM 767 C C . PRO A 1 95 ? 62.572 -1.088 -65.159 1.00 43.94 95 PRO A C 1
ATOM 769 O O . PRO A 1 95 ? 61.631 -1.113 -64.358 1.00 43.94 95 PRO A O 1
ATOM 772 N N . THR A 1 96 ? 63.833 -1.031 -64.743 1.00 51.88 96 THR A N 1
ATOM 773 C CA . THR A 1 96 ? 64.206 -0.851 -63.339 1.00 51.88 96 THR A CA 1
ATOM 774 C C . THR A 1 96 ? 64.016 0.616 -62.955 1.00 51.88 96 THR A C 1
ATOM 776 O O . THR A 1 96 ? 64.935 1.414 -63.081 1.00 51.88 96 THR A O 1
ATOM 779 N N . GLY A 1 97 ? 62.824 0.993 -62.471 1.00 50.47 97 GLY A N 1
ATOM 780 C CA . GLY A 1 97 ? 62.625 2.355 -61.956 1.00 50.47 97 GLY A CA 1
ATOM 781 C C . GLY A 1 97 ? 61.187 2.821 -61.719 1.00 50.47 97 GLY A C 1
ATOM 782 O O . GLY A 1 97 ? 60.665 3.577 -62.523 1.00 50.47 97 GLY A O 1
ATOM 783 N N . THR A 1 98 ? 60.560 2.420 -60.599 1.00 55.12 98 THR A N 1
ATOM 784 C CA . THR A 1 98 ? 59.507 3.191 -59.853 1.00 55.12 98 THR A CA 1
ATOM 785 C C . THR A 1 98 ? 59.029 2.469 -58.569 1.00 55.12 98 THR A C 1
ATOM 787 O O . THR A 1 98 ? 57.891 2.597 -58.113 1.00 55.12 98 THR A O 1
ATOM 790 N N . LYS A 1 99 ? 59.898 1.678 -57.919 1.00 53.94 99 LYS A N 1
ATOM 791 C CA . LYS A 1 99 ? 59.484 0.751 -56.841 1.00 53.94 99 LYS A CA 1
ATOM 792 C C . LYS A 1 99 ? 59.178 1.421 -55.486 1.00 53.94 99 LYS A C 1
ATOM 794 O O . LYS A 1 99 ? 58.487 0.823 -54.669 1.00 53.94 99 LYS A O 1
ATOM 799 N N . LYS A 1 100 ? 59.670 2.645 -55.236 1.00 55.09 100 LYS A N 1
ATOM 800 C CA . LYS A 1 100 ? 59.500 3.363 -53.951 1.00 55.09 100 LYS A CA 1
ATOM 801 C C . LYS A 1 100 ? 58.235 4.229 -53.899 1.00 55.09 100 LYS A C 1
ATOM 803 O O . LYS A 1 100 ? 57.541 4.235 -52.887 1.00 55.09 100 LYS A O 1
ATOM 808 N N . GLU A 1 101 ? 57.910 4.934 -54.978 1.00 55.22 101 GLU A N 1
ATOM 809 C CA . GLU A 1 101 ? 56.789 5.884 -55.008 1.00 55.22 101 GLU A CA 1
ATOM 810 C C . GLU A 1 101 ? 55.429 5.179 -55.062 1.00 55.22 101 GLU A C 1
ATOM 812 O O . GLU A 1 101 ? 54.564 5.436 -54.226 1.00 55.22 101 GLU A O 1
ATOM 817 N N . LYS A 1 102 ? 55.286 4.176 -55.939 1.00 53.88 102 LYS A N 1
ATOM 818 C CA . LYS A 1 102 ? 54.085 3.324 -56.024 1.00 53.88 102 LYS A CA 1
ATOM 819 C C . LYS A 1 102 ? 53.798 2.583 -54.707 1.00 53.88 102 LYS A C 1
ATOM 821 O O . LYS A 1 102 ? 52.643 2.331 -54.370 1.00 53.88 102 LYS A O 1
ATOM 826 N N . LEU A 1 103 ? 54.848 2.278 -53.935 1.00 56.66 103 LEU A N 1
ATOM 827 C CA . LEU A 1 103 ? 54.749 1.665 -52.608 1.00 56.66 103 LEU A CA 1
ATOM 828 C C . LEU A 1 103 ? 54.315 2.680 -51.539 1.00 56.66 103 LEU A C 1
ATOM 830 O O . LEU A 1 103 ? 53.427 2.360 -50.754 1.00 56.66 103 LEU A O 1
ATOM 834 N N . LYS A 1 104 ? 54.834 3.919 -51.557 1.00 58.03 104 LYS A N 1
ATOM 835 C CA . LYS A 1 104 ? 54.338 5.012 -50.697 1.00 58.03 104 LYS A CA 1
ATOM 836 C C . LYS A 1 104 ? 52.883 5.391 -50.999 1.00 58.03 104 LYS A C 1
ATOM 838 O O . LYS A 1 104 ? 52.136 5.666 -50.064 1.00 58.03 104 LYS A O 1
ATOM 843 N N . LEU A 1 105 ? 52.460 5.366 -52.266 1.00 59.03 105 LEU A N 1
ATOM 844 C CA . LEU A 1 105 ? 51.065 5.611 -52.651 1.00 59.03 105 LEU A CA 1
ATOM 845 C C . LEU A 1 105 ? 50.136 4.527 -52.075 1.00 59.03 105 LEU A C 1
ATOM 847 O O . LEU A 1 105 ? 49.135 4.838 -51.431 1.00 59.03 105 LEU A O 1
ATOM 851 N N . LYS A 1 106 ? 50.523 3.250 -52.221 1.00 60.53 106 LYS A N 1
ATOM 852 C CA . LYS A 1 106 ? 49.803 2.111 -51.631 1.00 60.53 106 LYS A CA 1
ATOM 853 C C . LYS A 1 106 ? 49.786 2.173 -50.098 1.00 60.53 106 LYS A C 1
ATOM 855 O O . LYS A 1 106 ? 48.755 1.902 -49.499 1.00 60.53 106 LYS A O 1
ATOM 860 N N . GLN A 1 107 ? 50.891 2.577 -49.470 1.00 61.88 107 GLN A N 1
ATOM 861 C CA . GLN A 1 107 ? 50.989 2.739 -48.017 1.00 61.88 107 GLN A CA 1
ATOM 862 C C . GLN A 1 107 ? 50.068 3.856 -47.498 1.00 61.88 107 GLN A C 1
ATOM 864 O O . GLN A 1 107 ? 49.369 3.634 -46.516 1.00 61.88 107 GLN A O 1
ATOM 869 N N . ARG A 1 108 ? 50.009 5.016 -48.171 1.00 61.03 108 ARG A N 1
ATOM 870 C CA . ARG A 1 108 ? 49.076 6.109 -47.830 1.00 61.03 108 ARG A CA 1
ATOM 871 C C . ARG A 1 108 ? 47.616 5.657 -47.915 1.00 61.03 108 ARG A C 1
ATOM 873 O O . ARG A 1 108 ? 46.891 5.814 -46.942 1.00 61.03 108 ARG A O 1
ATOM 880 N N . SER A 1 109 ? 47.234 4.995 -49.010 1.00 63.06 109 SER A N 1
ATOM 881 C CA . SER A 1 109 ? 45.898 4.399 -49.174 1.00 63.06 109 SER A CA 1
ATOM 882 C C . SER A 1 109 ? 45.563 3.367 -48.082 1.00 63.06 109 SER A C 1
ATOM 884 O O . SER A 1 109 ? 44.431 3.310 -47.609 1.00 63.06 109 SER A O 1
ATOM 886 N N . SER A 1 110 ? 46.540 2.566 -47.639 1.00 69.62 110 SER A N 1
ATOM 887 C CA . SER A 1 110 ? 46.347 1.610 -46.540 1.00 69.62 110 SER A CA 1
ATOM 888 C C . SER A 1 110 ? 46.210 2.269 -45.161 1.00 69.62 110 SER A C 1
ATOM 890 O O . SER A 1 110 ? 45.498 1.727 -44.322 1.00 69.62 110 SER A O 1
ATOM 892 N N . ILE A 1 111 ? 46.857 3.416 -44.925 1.00 77.50 111 ILE A N 1
ATOM 893 C CA . ILE A 1 111 ? 46.715 4.198 -43.683 1.00 77.50 111 ILE A CA 1
ATOM 894 C C . ILE A 1 111 ? 45.330 4.858 -43.636 1.00 77.50 111 ILE A C 1
ATOM 896 O O . ILE A 1 111 ? 44.599 4.662 -42.674 1.00 77.50 111 ILE A O 1
ATOM 900 N N . GLU A 1 112 ? 44.918 5.523 -44.716 1.00 78.06 112 GLU A N 1
ATOM 901 C CA . GLU A 1 112 ? 43.602 6.170 -44.835 1.00 78.06 112 GLU A CA 1
ATOM 902 C C . GLU A 1 112 ? 42.437 5.176 -44.651 1.00 78.06 112 GLU A C 1
ATOM 904 O O . GLU A 1 112 ? 41.474 5.444 -43.929 1.00 78.06 112 GLU A O 1
ATOM 909 N N . ALA A 1 113 ? 42.557 3.969 -45.217 1.00 79.94 113 ALA A N 1
ATOM 910 C CA . ALA A 1 113 ? 41.596 2.891 -44.989 1.00 79.94 113 ALA A CA 1
ATOM 911 C C . ALA A 1 113 ? 41.561 2.415 -43.521 1.00 79.94 113 ALA A C 1
ATOM 913 O O . ALA A 1 113 ? 40.501 2.032 -43.021 1.00 79.94 113 ALA A O 1
ATOM 914 N N . PHE A 1 114 ? 42.696 2.440 -42.815 1.00 85.69 114 PHE A N 1
ATOM 915 C CA . PHE A 1 114 ? 42.773 2.079 -41.398 1.00 85.69 114 PHE A CA 1
ATOM 916 C C . PHE A 1 114 ? 42.144 3.156 -40.501 1.00 85.69 114 PHE A C 1
ATOM 918 O O . PHE A 1 114 ? 41.409 2.819 -39.571 1.00 85.69 114 PHE A O 1
ATOM 925 N N . ASP A 1 115 ? 42.348 4.435 -40.822 1.00 89.31 115 ASP A N 1
ATOM 926 C CA . ASP A 1 115 ? 41.720 5.562 -40.125 1.00 89.31 115 ASP A CA 1
ATOM 927 C C . ASP A 1 115 ? 40.191 5.544 -40.282 1.00 89.31 115 ASP A C 1
ATOM 929 O O . ASP A 1 115 ? 39.467 5.714 -39.297 1.00 89.31 115 ASP A O 1
ATOM 933 N N . TYR A 1 116 ? 39.682 5.226 -41.479 1.00 88.12 116 TYR A N 1
ATOM 934 C CA . TYR A 1 116 ? 38.248 5.007 -41.707 1.00 88.12 116 TYR A CA 1
A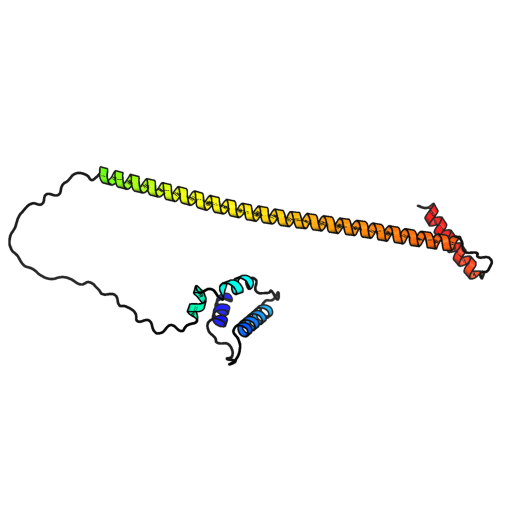TOM 935 C C . TYR A 1 116 ? 37.688 3.855 -40.853 1.00 88.12 116 TYR A C 1
ATOM 937 O O . TYR A 1 116 ? 36.644 4.004 -40.211 1.00 88.12 116 TYR A O 1
ATOM 945 N N . LEU A 1 117 ? 38.388 2.714 -40.784 1.00 90.44 117 LEU A N 1
ATOM 946 C CA . LEU A 1 117 ? 37.988 1.583 -39.936 1.00 90.44 117 LEU A CA 1
ATOM 947 C C . LEU A 1 117 ? 38.010 1.945 -38.441 1.00 90.44 117 LEU A C 1
ATOM 949 O O . LEU A 1 117 ? 37.113 1.543 -37.695 1.00 90.44 117 LEU A O 1
ATOM 953 N N . LEU A 1 118 ? 38.996 2.728 -37.999 1.00 92.38 118 LEU A N 1
ATOM 954 C CA . LEU A 1 118 ? 39.100 3.207 -36.622 1.00 92.38 118 LEU A CA 1
ATOM 955 C C . LEU A 1 118 ? 37.975 4.194 -36.273 1.00 92.38 118 LEU A C 1
ATOM 957 O O . LEU A 1 118 ? 37.399 4.098 -35.188 1.00 92.38 118 LEU A O 1
ATOM 961 N N . ALA A 1 119 ? 37.628 5.105 -37.186 1.00 92.44 119 ALA A N 1
ATOM 962 C CA . ALA A 1 119 ? 36.493 6.013 -37.037 1.00 92.44 119 ALA A CA 1
ATOM 963 C C . ALA A 1 119 ? 35.167 5.239 -36.950 1.00 92.44 119 ALA A C 1
ATOM 965 O O . ALA A 1 119 ? 34.421 5.411 -35.986 1.00 92.44 119 ALA A O 1
ATOM 966 N N . LYS A 1 120 ? 34.922 4.295 -37.872 1.00 92.62 120 LYS A N 1
ATOM 967 C CA . LYS A 1 120 ? 33.722 3.440 -37.854 1.00 92.62 120 LYS A CA 1
ATOM 968 C C . LYS A 1 120 ? 33.617 2.592 -36.587 1.00 92.62 120 LYS A C 1
ATOM 970 O O . LYS A 1 120 ? 32.521 2.427 -36.056 1.00 92.62 120 LYS A O 1
ATOM 975 N N . LYS A 1 121 ? 34.738 2.101 -36.047 1.00 92.94 121 LYS A N 1
ATOM 976 C CA . LYS A 1 121 ? 34.744 1.411 -34.749 1.00 92.94 121 LYS A CA 1
ATOM 977 C C . LYS A 1 121 ? 34.313 2.343 -33.608 1.00 92.94 121 LYS A C 1
ATOM 979 O O . LYS A 1 121 ? 33.468 1.952 -32.808 1.00 92.94 121 LYS A O 1
ATOM 984 N N . LYS A 1 122 ? 34.848 3.571 -33.553 1.00 93.19 122 LYS A N 1
ATOM 985 C CA . LYS A 1 122 ? 34.484 4.574 -32.533 1.00 93.19 122 LYS A CA 1
ATOM 986 C C . LYS A 1 122 ? 33.004 4.963 -32.602 1.00 93.19 122 LYS A C 1
ATOM 988 O O . LYS A 1 122 ? 32.370 5.041 -31.556 1.00 93.19 122 LYS A O 1
ATOM 993 N N . GLU A 1 123 ? 32.450 5.155 -33.800 1.00 92.38 123 GLU A N 1
ATOM 994 C CA . GLU A 1 123 ? 31.012 5.409 -33.997 1.00 92.38 123 GLU A CA 1
ATOM 995 C C . GLU A 1 123 ? 30.154 4.264 -33.433 1.00 92.38 123 GLU A C 1
ATOM 997 O O . GLU A 1 123 ? 29.249 4.497 -32.633 1.00 92.38 123 GLU A O 1
ATOM 1002 N N . VAL A 1 124 ? 30.481 3.017 -33.791 1.00 94.44 124 VAL A N 1
ATOM 1003 C CA . VAL A 1 124 ? 29.756 1.818 -33.339 1.00 94.44 124 VAL A CA 1
ATOM 1004 C C . VAL A 1 124 ? 29.861 1.613 -31.823 1.00 94.44 124 VAL A C 1
ATOM 1006 O O . VAL A 1 124 ? 28.898 1.179 -31.190 1.00 94.44 124 VAL A O 1
ATOM 1009 N N . ASP A 1 125 ? 31.010 1.909 -31.216 1.00 92.31 125 ASP A N 1
ATOM 1010 C CA . ASP A 1 125 ? 31.179 1.807 -29.764 1.00 92.31 125 ASP A CA 1
ATOM 1011 C C . ASP A 1 125 ? 30.446 2.949 -29.024 1.00 92.31 125 ASP A C 1
ATOM 1013 O O . ASP A 1 125 ? 29.829 2.701 -27.986 1.00 92.31 125 ASP A O 1
ATOM 1017 N N . ALA A 1 126 ? 30.383 4.158 -29.595 1.00 94.75 126 ALA A N 1
ATOM 1018 C CA . ALA A 1 126 ? 29.568 5.256 -29.068 1.00 94.75 126 ALA A CA 1
ATOM 1019 C C . ALA A 1 126 ? 28.055 4.963 -29.142 1.00 94.75 126 ALA A C 1
ATOM 1021 O O . ALA A 1 126 ? 27.337 5.198 -28.168 1.00 94.75 126 ALA A O 1
ATOM 1022 N N . GLU A 1 127 ? 27.565 4.392 -30.250 1.00 94.50 127 GLU A N 1
ATOM 1023 C CA . GLU A 1 127 ? 26.155 3.996 -30.397 1.00 94.50 127 GLU A CA 1
ATOM 1024 C C . GLU A 1 127 ? 25.754 2.933 -29.357 1.00 94.50 127 GLU A C 1
ATOM 1026 O O . GLU A 1 127 ? 24.689 3.026 -28.739 1.00 94.50 127 GLU A O 1
ATOM 1031 N N . LYS A 1 128 ? 26.625 1.944 -29.099 1.00 93.69 128 LYS A N 1
ATOM 1032 C CA . LYS A 1 128 ? 26.402 0.931 -28.051 1.00 93.69 128 LYS A CA 1
ATOM 1033 C C . LYS A 1 128 ? 26.279 1.556 -26.664 1.00 93.69 128 LYS A C 1
ATOM 1035 O O . LYS A 1 128 ? 25.374 1.172 -25.923 1.00 93.69 128 LYS A O 1
ATOM 1040 N N . GLU A 1 129 ? 27.150 2.502 -26.312 1.00 94.94 129 GLU A N 1
ATOM 1041 C CA . GLU A 1 129 ? 27.108 3.158 -25.001 1.00 94.94 129 GLU A CA 1
ATOM 1042 C C . GLU A 1 129 ? 25.888 4.076 -24.847 1.00 94.94 129 GLU A C 1
ATOM 1044 O O . GLU A 1 129 ? 25.255 4.063 -23.792 1.00 94.94 129 GLU A O 1
ATOM 1049 N N . LEU A 1 130 ? 25.469 4.797 -25.894 1.00 95.31 130 LEU A N 1
ATOM 1050 C CA . LEU A 1 130 ? 24.202 5.544 -25.876 1.00 95.31 130 LEU A CA 1
ATOM 1051 C C . LEU A 1 130 ? 23.005 4.608 -25.648 1.00 95.31 130 LEU A C 1
ATOM 1053 O O . LEU A 1 130 ? 22.192 4.840 -24.755 1.00 95.31 130 LEU A O 1
ATOM 1057 N N . LYS A 1 131 ? 22.947 3.492 -26.381 1.00 95.75 131 LYS A N 1
ATOM 1058 C CA . LYS A 1 131 ? 21.899 2.467 -26.251 1.00 95.75 131 LYS A CA 1
ATOM 1059 C C . LYS A 1 131 ? 21.912 1.751 -24.898 1.00 95.75 131 LYS A C 1
ATOM 1061 O O . LYS A 1 131 ? 20.884 1.236 -24.457 1.00 95.75 131 LYS A O 1
ATOM 1066 N N . LYS A 1 132 ? 23.067 1.682 -24.233 1.00 96.56 132 LYS A N 1
ATOM 1067 C CA . LYS A 1 132 ? 23.201 1.170 -22.866 1.00 96.56 132 LYS A CA 1
ATOM 1068 C C . LYS A 1 132 ? 22.645 2.175 -21.853 1.00 96.56 132 LYS A C 1
ATOM 1070 O O . LYS A 1 132 ? 21.769 1.795 -21.081 1.00 96.56 132 LYS A O 1
ATOM 1075 N N . LYS A 1 133 ? 23.045 3.448 -21.943 1.00 96.19 133 LYS A N 1
ATOM 1076 C CA . LYS A 1 133 ? 22.538 4.540 -21.093 1.00 96.19 133 LYS A CA 1
ATOM 1077 C C . LYS A 1 133 ? 21.024 4.724 -21.215 1.00 96.19 133 LYS A C 1
ATOM 1079 O O . LYS A 1 133 ? 20.342 4.825 -20.204 1.00 96.19 133 LYS A O 1
ATOM 1084 N N . GLU A 1 134 ? 20.469 4.663 -22.428 1.00 96.75 134 GLU A N 1
ATOM 1085 C CA . GLU A 1 134 ? 19.014 4.703 -22.659 1.00 96.75 134 GLU A CA 1
ATOM 1086 C C . GLU A 1 134 ? 18.283 3.582 -21.891 1.00 96.75 134 GLU A C 1
ATOM 1088 O O . GLU A 1 134 ? 17.240 3.799 -21.274 1.00 96.75 134 GLU A O 1
ATOM 1093 N N . ARG A 1 135 ? 18.851 2.368 -21.875 1.00 94.75 135 ARG A N 1
ATOM 1094 C CA . ARG A 1 135 ? 18.298 1.224 -21.131 1.00 94.75 135 ARG A CA 1
ATOM 1095 C C . ARG A 1 135 ? 18.453 1.356 -19.620 1.00 94.75 135 ARG A C 1
ATOM 1097 O O . ARG A 1 135 ? 17.678 0.725 -18.906 1.00 94.75 135 ARG A O 1
ATOM 1104 N N . GLU A 1 136 ? 19.457 2.083 -19.145 1.00 97.38 136 GLU A N 1
ATOM 1105 C CA . GLU A 1 136 ? 19.696 2.352 -17.724 1.00 97.38 136 GLU A CA 1
ATOM 1106 C C . GLU A 1 136 ? 18.709 3.411 -17.219 1.00 97.38 136 GLU A C 1
ATOM 1108 O O . GLU A 1 136 ? 17.906 3.093 -16.343 1.00 97.38 136 GLU A O 1
ATOM 1113 N N . LEU A 1 137 ? 18.603 4.558 -17.899 1.00 97.06 137 LEU A N 1
ATOM 1114 C CA . LEU A 1 137 ? 17.585 5.585 -17.629 1.00 97.06 137 LEU A CA 1
ATOM 1115 C C . LEU A 1 137 ? 16.159 5.003 -17.647 1.00 97.06 137 LEU A C 1
ATOM 1117 O O . LEU A 1 137 ? 15.364 5.247 -16.746 1.00 97.06 137 LEU A O 1
ATOM 1121 N N . LYS A 1 138 ? 15.843 4.137 -18.620 1.00 97.50 138 LYS A N 1
ATOM 1122 C CA . LYS A 1 138 ? 14.536 3.459 -18.714 1.00 97.50 138 LYS A CA 1
ATOM 1123 C C . LYS A 1 138 ? 14.288 2.404 -17.626 1.00 97.50 138 LYS A C 1
ATOM 1125 O O . LYS A 1 138 ? 13.157 1.941 -17.470 1.00 97.50 138 LYS A O 1
ATOM 1130 N N . LYS A 1 139 ? 15.315 1.954 -16.899 1.00 97.31 139 LYS A N 1
ATOM 1131 C CA . LYS A 1 139 ? 15.138 1.158 -15.670 1.00 97.31 139 LYS A CA 1
ATOM 1132 C C . LYS A 1 139 ? 14.898 2.086 -14.488 1.00 97.31 139 LYS A C 1
ATOM 1134 O O . LYS A 1 139 ? 13.931 1.871 -13.771 1.00 97.31 139 LYS A O 1
ATOM 1139 N N . GLU A 1 140 ? 15.721 3.118 -14.334 1.00 97.06 140 GLU A N 1
ATOM 1140 C CA . GLU A 1 140 ? 15.613 4.109 -13.258 1.00 97.06 140 GLU A CA 1
ATOM 1141 C C . GLU A 1 140 ? 14.234 4.781 -13.242 1.00 97.06 140 GLU A C 1
ATOM 1143 O O . GLU A 1 140 ? 13.577 4.784 -12.207 1.00 97.06 140 GLU A O 1
ATOM 1148 N N . GLU A 1 141 ? 13.721 5.210 -14.400 1.00 97.12 141 GLU A N 1
ATOM 1149 C CA . GLU A 1 141 ? 12.360 5.746 -14.568 1.00 97.12 141 GLU A CA 1
ATOM 1150 C C . GLU A 1 141 ? 11.281 4.773 -14.051 1.00 97.12 141 GLU A C 1
ATOM 1152 O O . GLU A 1 141 ? 10.330 5.168 -13.376 1.00 97.12 141 GLU A O 1
ATOM 1157 N N . ARG A 1 142 ? 11.428 3.471 -14.335 1.00 95.00 142 ARG A N 1
ATOM 1158 C CA . ARG A 1 142 ? 10.478 2.439 -13.889 1.00 95.00 142 ARG A CA 1
ATOM 1159 C C . ARG A 1 142 ? 10.572 2.176 -12.394 1.00 95.00 142 ARG A C 1
ATOM 1161 O O . ARG A 1 142 ? 9.535 1.958 -11.774 1.00 95.00 142 ARG A O 1
ATOM 1168 N N . GLU A 1 143 ? 11.774 2.160 -11.825 1.00 97.31 143 GLU A N 1
ATOM 1169 C CA . GLU A 1 143 ? 11.950 1.984 -10.382 1.00 97.31 143 GLU A CA 1
ATOM 1170 C C . GLU A 1 143 ? 11.459 3.215 -9.611 1.00 97.31 143 GLU A C 1
ATOM 1172 O O . GLU A 1 143 ? 10.727 3.049 -8.638 1.00 97.31 143 GLU A O 1
ATOM 1177 N N . LEU A 1 144 ? 11.721 4.431 -10.099 1.00 97.62 144 LEU A N 1
ATOM 1178 C CA . LEU A 1 144 ? 11.168 5.666 -9.539 1.00 97.62 144 LEU A CA 1
ATOM 1179 C C . LEU A 1 144 ? 9.632 5.658 -9.586 1.00 97.62 144 LEU A C 1
ATOM 1181 O O . LEU A 1 144 ? 8.980 5.889 -8.570 1.00 97.62 144 LEU A O 1
ATOM 1185 N N . LYS A 1 145 ? 9.039 5.284 -10.728 1.00 97.69 145 LYS A N 1
ATOM 1186 C CA . LYS A 1 145 ? 7.581 5.159 -10.869 1.00 97.69 145 LYS A CA 1
ATOM 1187 C C . LYS A 1 145 ? 6.982 4.095 -9.943 1.00 97.69 145 LYS A C 1
ATOM 1189 O O . LYS A 1 145 ? 5.887 4.286 -9.421 1.00 97.69 145 LYS A O 1
ATOM 1194 N N . LYS A 1 146 ? 7.676 2.974 -9.707 1.00 97.44 146 LYS A N 1
ATOM 1195 C CA . LYS A 1 146 ? 7.256 1.981 -8.701 1.00 97.44 146 LYS A CA 1
ATOM 1196 C C . LYS A 1 146 ? 7.325 2.558 -7.289 1.00 97.44 146 LYS A C 1
ATOM 1198 O O . LYS A 1 146 ? 6.372 2.381 -6.541 1.00 97.44 146 LYS A O 1
ATOM 1203 N N . GLN A 1 147 ? 8.412 3.246 -6.931 1.00 96.88 147 GLN A N 1
ATOM 1204 C CA . GLN A 1 147 ? 8.567 3.876 -5.616 1.00 96.88 147 GLN A CA 1
ATOM 1205 C C . GLN A 1 147 ? 7.461 4.903 -5.356 1.00 96.88 147 GLN A C 1
ATOM 1207 O O . GLN A 1 147 ? 6.823 4.843 -4.309 1.00 96.88 147 GLN A O 1
ATOM 1212 N N . GLU A 1 148 ? 7.167 5.769 -6.327 1.00 97.69 148 GLU A N 1
ATOM 1213 C CA . GLU A 1 148 ? 6.078 6.748 -6.257 1.00 97.69 148 GLU A CA 1
ATOM 1214 C C . GLU A 1 148 ? 4.709 6.070 -6.052 1.00 97.69 148 GLU A C 1
ATOM 1216 O O . GLU A 1 148 ? 3.928 6.477 -5.190 1.00 97.69 148 GLU A O 1
ATOM 1221 N N . MET A 1 149 ? 4.424 4.994 -6.795 1.00 95.94 149 MET A N 1
ATOM 1222 C CA . MET A 1 149 ? 3.187 4.220 -6.631 1.00 95.94 149 MET A CA 1
ATOM 1223 C C . MET A 1 149 ? 3.105 3.526 -5.264 1.00 95.94 149 MET A C 1
ATOM 1225 O O . MET A 1 149 ? 2.036 3.521 -4.656 1.00 95.94 149 MET A O 1
ATOM 1229 N N . CYS A 1 150 ? 4.213 2.983 -4.750 1.00 97.31 150 CYS A N 1
ATOM 1230 C CA . CYS A 1 150 ? 4.274 2.398 -3.409 1.00 97.31 150 CYS A CA 1
ATOM 1231 C C . CYS A 1 150 ? 4.057 3.455 -2.315 1.00 97.31 150 CYS A C 1
ATOM 1233 O O . CYS A 1 150 ? 3.266 3.225 -1.406 1.00 97.31 150 CYS A O 1
ATOM 1235 N N . GLN A 1 151 ? 4.695 4.625 -2.417 1.00 97.25 151 GLN A N 1
ATOM 1236 C CA . GLN A 1 151 ? 4.504 5.735 -1.474 1.00 97.25 151 GLN A CA 1
ATOM 1237 C C . GLN A 1 151 ? 3.049 6.222 -1.465 1.00 97.25 151 GLN A C 1
ATOM 1239 O O . GLN A 1 151 ? 2.460 6.380 -0.398 1.00 97.25 151 GLN A O 1
ATOM 1244 N N . LYS A 1 152 ? 2.432 6.380 -2.645 1.00 97.69 152 LYS A N 1
ATOM 1245 C CA . LYS A 1 152 ? 1.006 6.728 -2.770 1.00 97.69 152 LYS A CA 1
ATOM 1246 C C . LYS A 1 152 ? 0.093 5.667 -2.152 1.00 97.69 152 LYS A C 1
ATOM 1248 O O . LYS A 1 152 ? -0.865 6.021 -1.471 1.00 97.69 152 LYS A O 1
ATOM 1253 N N . ALA A 1 153 ? 0.387 4.382 -2.354 1.00 97.56 153 ALA A N 1
ATOM 1254 C CA . ALA A 1 153 ? -0.383 3.291 -1.757 1.00 97.56 153 ALA A CA 1
ATOM 1255 C C . ALA A 1 153 ? -0.280 3.274 -0.220 1.00 97.56 153 ALA A C 1
ATOM 1257 O O . ALA A 1 153 ? -1.301 3.114 0.448 1.00 97.56 153 ALA A O 1
ATOM 1258 N N . LEU A 1 154 ? 0.917 3.500 0.336 1.00 97.56 154 LEU A N 1
ATOM 1259 C CA . LEU A 1 154 ? 1.131 3.600 1.783 1.00 97.56 154 LEU A CA 1
ATOM 1260 C C . LEU A 1 154 ? 0.381 4.796 2.384 1.00 97.56 154 LEU A C 1
ATOM 1262 O O . LEU A 1 154 ? -0.378 4.609 3.329 1.00 97.56 154 LEU A O 1
ATOM 1266 N N . ALA A 1 155 ? 0.488 5.989 1.790 1.00 98.00 155 ALA A N 1
ATOM 1267 C CA . ALA A 1 155 ? -0.225 7.178 2.269 1.00 98.00 155 ALA A CA 1
ATOM 1268 C C . ALA A 1 155 ? -1.759 6.992 2.273 1.00 98.00 155 ALA A C 1
ATOM 1270 O O . ALA A 1 155 ? -2.441 7.388 3.218 1.00 98.00 155 ALA A O 1
ATOM 1271 N N . LEU A 1 156 ? -2.314 6.332 1.246 1.00 97.81 156 LEU A N 1
ATOM 1272 C CA . LEU A 1 156 ? -3.739 5.978 1.207 1.00 97.81 156 LEU A CA 1
ATOM 1273 C C . LEU A 1 156 ? -4.118 4.949 2.285 1.00 97.81 156 LEU A C 1
ATOM 1275 O O . LEU A 1 156 ? -5.204 5.038 2.860 1.00 97.81 156 LEU A O 1
ATOM 1279 N N . GLN A 1 157 ? -3.244 3.983 2.578 1.00 97.25 157 GLN A N 1
ATOM 1280 C CA . GLN A 1 157 ? -3.459 3.004 3.644 1.00 97.25 157 GLN A CA 1
ATOM 1281 C C . GLN A 1 157 ? -3.408 3.658 5.035 1.00 97.25 157 GLN A C 1
ATOM 1283 O O . GLN A 1 157 ? -4.247 3.349 5.881 1.00 97.25 157 GLN A O 1
ATOM 1288 N N . GLU A 1 158 ? -2.472 4.579 5.265 1.00 97.38 158 GLU A N 1
ATOM 1289 C CA . GLU A 1 158 ? -2.339 5.334 6.515 1.00 97.38 158 GLU A CA 1
ATOM 1290 C C . GLU A 1 158 ? -3.565 6.213 6.784 1.00 97.38 158 GLU A C 1
ATOM 1292 O O . GLU A 1 158 ? -4.146 6.129 7.869 1.00 97.38 158 GLU A O 1
ATOM 1297 N N . GLU A 1 159 ? -4.032 6.988 5.796 1.00 97.31 159 GLU A N 1
ATOM 1298 C CA . GLU A 1 159 ? -5.267 7.770 5.941 1.00 97.31 159 GLU A CA 1
ATOM 1299 C C . GLU A 1 159 ? -6.499 6.870 6.128 1.00 97.31 159 GLU A C 1
ATOM 1301 O O . GLU A 1 159 ? -7.365 7.195 6.941 1.00 97.31 159 GLU A O 1
ATOM 1306 N N . ARG A 1 160 ? -6.566 5.696 5.479 1.00 97.12 160 ARG A N 1
ATOM 1307 C CA . ARG A 1 160 ? -7.642 4.723 5.734 1.00 97.12 160 ARG A CA 1
ATOM 1308 C C . ARG A 1 160 ? -7.637 4.243 7.188 1.00 97.12 160 ARG A C 1
ATOM 1310 O O . ARG A 1 160 ? -8.669 4.311 7.845 1.00 97.12 160 ARG A O 1
ATOM 1317 N N . ILE A 1 161 ? -6.482 3.825 7.712 1.00 97.88 161 ILE A N 1
ATOM 1318 C CA . ILE A 1 161 ? -6.330 3.381 9.110 1.00 97.88 161 ILE A CA 1
ATOM 1319 C C . ILE A 1 161 ? -6.682 4.514 10.085 1.00 97.88 161 ILE A C 1
ATOM 1321 O O . ILE A 1 161 ? -7.308 4.280 11.117 1.00 97.88 161 ILE A O 1
ATOM 1325 N N . LYS A 1 162 ? -6.300 5.752 9.770 1.00 97.88 162 LYS A N 1
ATOM 1326 C CA . LYS A 1 162 ? -6.594 6.951 10.565 1.00 97.88 162 LYS A CA 1
ATOM 1327 C C . LYS A 1 162 ? -8.086 7.296 10.574 1.00 97.88 162 LYS A C 1
ATOM 1329 O O . LYS A 1 162 ? -8.602 7.678 11.624 1.00 97.88 162 LYS A O 1
ATOM 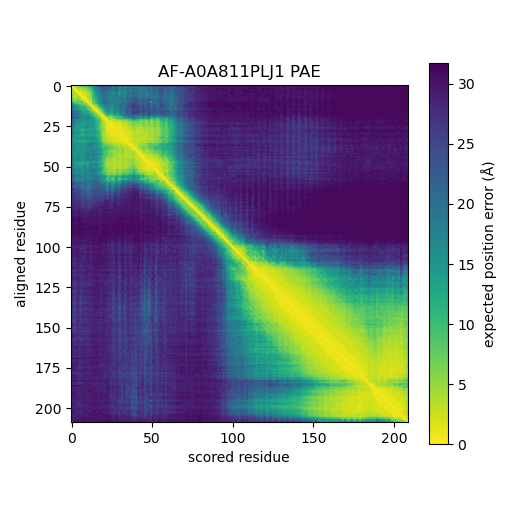1334 N N . LEU A 1 163 ? -8.788 7.131 9.451 1.00 97.31 163 LEU A N 1
ATOM 1335 C CA . LEU A 1 163 ? -10.245 7.269 9.377 1.00 97.31 163 LEU A CA 1
ATOM 1336 C C . LEU A 1 163 ? -10.964 6.137 10.123 1.00 97.31 163 LEU A C 1
ATOM 1338 O O . LEU A 1 163 ? -11.876 6.421 10.895 1.00 97.31 163 LEU A O 1
ATOM 1342 N N . ASP A 1 164 ? -10.523 4.886 9.964 1.00 96.81 164 ASP A N 1
ATOM 1343 C CA . ASP A 1 164 ? -11.083 3.735 10.686 1.00 96.81 164 ASP A CA 1
ATOM 1344 C C . ASP A 1 164 ? -10.912 3.889 12.209 1.00 96.81 164 ASP A C 1
ATOM 1346 O O . ASP A 1 164 ? -11.864 3.660 12.955 1.00 96.81 164 ASP A O 1
ATOM 1350 N N . LYS A 1 165 ? -9.743 4.358 12.678 1.00 97.06 165 LYS A N 1
ATOM 1351 C CA . LYS A 1 165 ? -9.503 4.701 14.093 1.00 97.06 165 LYS A CA 1
ATOM 1352 C C . LYS A 1 165 ? -10.464 5.780 14.583 1.00 97.06 165 LYS A C 1
ATOM 1354 O O . LYS A 1 165 ? -11.203 5.530 15.524 1.00 97.06 165 LYS A O 1
ATOM 1359 N N . LYS A 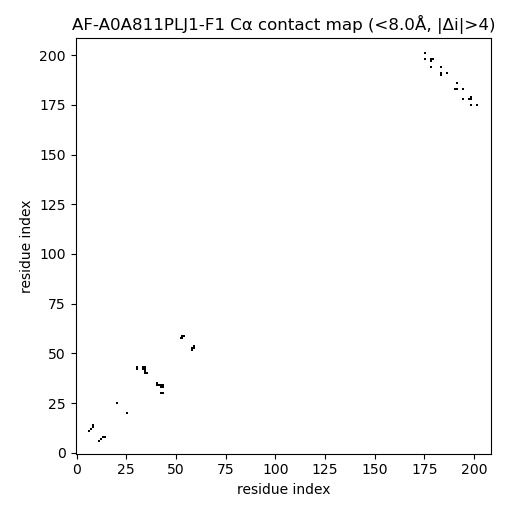1 166 ? -10.539 6.928 13.895 1.00 97.25 166 LYS A N 1
ATOM 1360 C CA . LYS A 1 166 ? -11.471 8.016 14.250 1.00 97.25 166 LYS A CA 1
ATOM 1361 C C . LYS A 1 166 ? -12.928 7.556 14.294 1.00 97.25 166 LYS A C 1
ATOM 1363 O O . LYS A 1 166 ? -13.680 8.001 15.154 1.00 97.25 166 LYS A O 1
ATOM 1368 N N . LYS A 1 167 ? -13.331 6.676 13.374 1.00 96.69 167 LYS A N 1
ATOM 1369 C CA . LYS A 1 167 ? -14.673 6.090 13.353 1.00 96.69 167 LYS A CA 1
ATOM 1370 C C . LYS A 1 167 ? -14.905 5.188 14.569 1.00 96.69 167 LYS A C 1
ATOM 1372 O O . LYS A 1 167 ? -15.947 5.304 15.202 1.00 96.69 167 LYS A O 1
ATOM 1377 N N . PHE A 1 168 ? -13.942 4.331 14.907 1.00 97.75 168 PHE A N 1
ATOM 1378 C CA . PHE A 1 168 ? -14.003 3.476 16.094 1.00 97.75 168 PHE A CA 1
ATOM 1379 C C . PHE A 1 168 ? -14.030 4.290 17.396 1.00 97.75 168 PHE A C 1
ATOM 1381 O O . PHE A 1 168 ? -14.831 3.996 18.278 1.00 97.75 168 PHE A O 1
ATOM 1388 N N . ASP A 1 169 ? -13.206 5.336 17.496 1.00 95.38 169 ASP A N 1
ATOM 1389 C CA . ASP A 1 169 ? -13.202 6.265 18.627 1.00 95.38 169 ASP A CA 1
ATOM 1390 C C . ASP A 1 169 ? -14.568 6.957 18.769 1.00 95.38 169 ASP A C 1
ATOM 1392 O O . ASP A 1 169 ? -15.164 6.907 19.838 1.00 95.38 169 ASP A O 1
ATOM 1396 N N . PHE A 1 170 ? -15.135 7.486 17.679 1.00 96.62 170 PHE A N 1
ATOM 1397 C CA . PHE A 1 170 ? -16.469 8.099 17.684 1.00 96.62 170 PHE A CA 1
ATOM 1398 C C . PHE A 1 170 ? -17.595 7.110 18.049 1.00 96.62 170 PHE A C 1
ATOM 1400 O O . PHE A 1 170 ? -18.517 7.455 18.788 1.00 96.62 170 PHE A O 1
ATOM 1407 N N . GLU A 1 171 ? -17.538 5.869 17.552 1.00 96.69 171 GLU A N 1
ATOM 1408 C CA . GLU A 1 171 ? -18.505 4.824 17.912 1.00 96.69 171 GLU A CA 1
ATOM 1409 C C . GLU A 1 171 ? -18.393 4.416 19.387 1.00 96.69 171 GLU A C 1
ATOM 1411 O O . GLU A 1 171 ? -19.429 4.240 20.035 1.00 96.69 171 GLU A O 1
ATOM 1416 N N . ARG A 1 172 ? -17.169 4.328 19.930 1.00 95.62 172 ARG A N 1
ATOM 1417 C CA . ARG A 1 172 ? -16.926 4.127 21.365 1.00 95.62 172 ARG A CA 1
ATOM 1418 C C . ARG A 1 172 ? -17.502 5.286 22.164 1.00 95.62 172 ARG A C 1
ATOM 1420 O O . ARG A 1 172 ? -18.271 5.039 23.083 1.00 95.62 172 ARG A O 1
ATOM 1427 N N . ASP A 1 173 ? -17.159 6.523 21.826 1.00 95.31 173 ASP A N 1
ATOM 1428 C CA . ASP A 1 173 ? -17.526 7.693 22.623 1.00 95.31 173 ASP A CA 1
ATOM 1429 C C . ASP A 1 173 ? -19.058 7.869 22.674 1.00 95.31 173 ASP A C 1
ATOM 1431 O O . ASP A 1 173 ? -19.604 8.123 23.750 1.00 95.31 173 ASP A O 1
ATOM 1435 N N . ARG A 1 174 ? -19.758 7.594 21.560 1.00 96.81 174 ARG A N 1
ATOM 1436 C CA . ARG A 1 174 ? -21.231 7.538 21.475 1.00 96.81 174 ARG A CA 1
ATOM 1437 C C . ARG A 1 174 ? -21.845 6.429 22.339 1.00 96.81 174 ARG A C 1
ATOM 1439 O O . ARG A 1 174 ? -22.888 6.633 22.956 1.00 96.81 174 ARG A O 1
ATOM 1446 N N . GLU A 1 175 ? -21.244 5.240 22.365 1.00 95.81 175 GLU A N 1
ATOM 1447 C CA . GLU A 1 175 ? -21.723 4.128 23.201 1.00 95.81 175 GLU A CA 1
ATOM 1448 C C . GLU A 1 175 ? -21.440 4.375 24.691 1.00 95.81 175 GLU A C 1
ATOM 1450 O O . GLU A 1 175 ? -22.268 4.074 25.546 1.00 95.81 175 GLU A O 1
ATOM 1455 N N . GLU A 1 176 ? -20.306 4.991 25.015 1.00 95.88 176 GLU A N 1
ATOM 1456 C CA . GLU A 1 176 ? -19.979 5.425 26.369 1.00 95.88 176 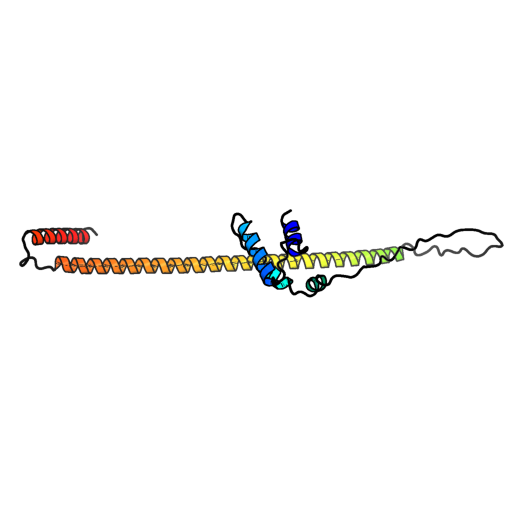GLU A CA 1
ATOM 1457 C C . GLU A 1 176 ? -20.934 6.519 26.874 1.00 95.88 176 GLU A C 1
ATOM 1459 O O . GLU A 1 176 ? -21.391 6.438 28.012 1.00 95.88 176 GLU A O 1
ATOM 1464 N N . GLU A 1 177 ? -21.297 7.498 26.037 1.00 96.00 177 GLU A N 1
ATOM 1465 C CA . GLU A 1 177 ? -22.349 8.479 26.349 1.00 96.00 177 GLU A CA 1
ATOM 1466 C C . GLU A 1 177 ? -23.702 7.802 26.581 1.00 96.00 177 GLU A C 1
ATOM 1468 O O . GLU A 1 177 ? -24.397 8.123 27.546 1.00 96.00 177 GLU A O 1
ATOM 1473 N N . ARG A 1 178 ? -24.061 6.813 25.750 1.00 96.50 178 ARG A N 1
ATOM 1474 C CA . ARG A 1 178 ? -25.274 6.010 25.948 1.00 96.50 178 ARG A CA 1
ATOM 1475 C C . ARG A 1 178 ? -25.257 5.292 27.300 1.00 96.50 178 ARG A C 1
ATOM 1477 O O . ARG A 1 178 ? -26.284 5.264 27.965 1.00 96.50 178 ARG A O 1
ATOM 1484 N N . ILE A 1 179 ? -24.118 4.733 27.715 1.00 95.19 179 ILE A N 1
ATOM 1485 C CA . ILE A 1 179 ? -23.961 4.025 28.998 1.00 95.19 179 ILE A CA 1
ATOM 1486 C C . ILE A 1 179 ? -23.992 4.986 30.197 1.00 95.19 179 ILE A C 1
ATOM 1488 O O . ILE A 1 179 ? -24.597 4.654 31.217 1.00 95.19 179 ILE A O 1
ATOM 1492 N N . ILE A 1 180 ? -23.378 6.168 30.091 1.00 94.69 180 ILE A N 1
ATOM 1493 C CA . ILE A 1 180 ? -23.440 7.213 31.130 1.00 94.69 180 ILE A CA 1
ATOM 1494 C C . ILE A 1 180 ? -24.880 7.711 31.320 1.00 94.69 180 ILE A C 1
ATOM 1496 O O . ILE A 1 180 ? -25.313 7.906 32.451 1.00 94.69 180 ILE A O 1
ATOM 1500 N N . ASN A 1 181 ? -25.638 7.860 30.232 1.00 94.50 181 ASN A N 1
ATOM 1501 C CA . ASN A 1 181 ? -26.988 8.427 30.253 1.00 94.50 181 ASN A CA 1
ATOM 1502 C C . ASN A 1 181 ? -28.117 7.392 30.469 1.00 94.50 181 ASN A C 1
ATOM 1504 O O . ASN A 1 181 ? -29.290 7.739 30.331 1.00 94.50 181 ASN A O 1
ATOM 1508 N N . ILE A 1 182 ? -27.805 6.127 30.784 1.00 94.38 182 ILE A N 1
ATOM 1509 C CA . ILE A 1 182 ? -28.823 5.127 31.151 1.00 94.38 182 ILE A CA 1
ATOM 1510 C C . ILE A 1 182 ? -29.432 5.482 32.511 1.00 94.38 182 ILE A C 1
ATOM 1512 O O . ILE A 1 182 ? -28.725 5.557 33.515 1.00 94.38 182 ILE A O 1
ATOM 1516 N N . ASP A 1 183 ? -30.760 5.612 32.556 1.00 93.50 183 ASP A N 1
ATOM 1517 C CA . ASP A 1 183 ? -31.486 5.618 33.823 1.00 93.50 183 ASP A CA 1
ATOM 1518 C C . ASP A 1 183 ? -31.467 4.217 34.453 1.00 93.50 183 ASP A C 1
ATOM 1520 O O . ASP A 1 183 ? -31.884 3.221 33.855 1.00 93.50 183 ASP A O 1
ATOM 1524 N N . MET A 1 184 ? -30.980 4.157 35.688 1.00 90.69 184 MET A N 1
ATOM 1525 C CA . MET A 1 184 ? -30.864 2.939 36.482 1.00 90.69 184 MET A CA 1
ATOM 1526 C C . MET A 1 184 ? -32.037 2.751 37.456 1.00 90.69 184 MET A C 1
ATOM 1528 O O . MET A 1 184 ? -32.159 1.675 38.044 1.00 90.69 184 MET A O 1
ATOM 1532 N N . SER A 1 185 ? -32.923 3.744 37.613 1.00 91.12 185 SER A N 1
ATOM 1533 C CA . SER A 1 185 ? -34.046 3.707 38.564 1.00 91.12 185 SER A CA 1
ATOM 1534 C C . SER A 1 185 ? -35.046 2.576 38.286 1.00 91.12 185 SER A C 1
ATOM 1536 O O . SER A 1 185 ? -35.639 2.021 39.209 1.00 91.12 185 SER A O 1
ATOM 1538 N N . THR A 1 186 ? -35.181 2.189 37.016 1.00 91.38 186 THR A N 1
ATOM 1539 C CA . THR A 1 186 ? -36.104 1.153 36.523 1.00 91.38 186 THR A CA 1
ATOM 1540 C C . THR A 1 186 ? -35.487 -0.251 36.437 1.00 91.38 186 THR A C 1
ATOM 1542 O O . THR A 1 186 ? -36.173 -1.206 36.071 1.00 91.38 186 THR A O 1
ATOM 1545 N N . MET A 1 187 ? -34.198 -0.402 36.760 1.00 92.81 187 MET A N 1
ATOM 1546 C CA . MET A 1 187 ? -33.426 -1.634 36.556 1.00 92.81 187 MET A CA 1
ATOM 1547 C C . MET A 1 187 ? -33.307 -2.476 37.835 1.00 92.81 187 MET A C 1
ATOM 1549 O O . MET A 1 187 ? -33.342 -1.957 38.947 1.00 92.81 187 MET A O 1
ATOM 1553 N N . SER A 1 188 ? -33.094 -3.790 37.696 1.00 95.94 188 SER A N 1
ATOM 1554 C CA . SER A 1 188 ? -32.829 -4.657 38.857 1.00 95.94 188 SER A CA 1
ATOM 1555 C C . SER A 1 188 ? -31.471 -4.350 39.505 1.00 95.94 188 SER A C 1
ATOM 1557 O O . SER A 1 188 ? -30.524 -3.971 38.818 1.00 95.94 188 SER A O 1
ATOM 1559 N N . THR A 1 189 ? -31.321 -4.602 40.810 1.00 94.19 189 THR A N 1
ATOM 1560 C CA . THR A 1 189 ? -30.090 -4.306 41.579 1.00 94.19 189 THR A CA 1
ATOM 1561 C C . THR A 1 189 ? -28.811 -4.856 40.938 1.00 94.19 189 THR A C 1
ATOM 1563 O O . THR A 1 189 ? -27.776 -4.194 40.932 1.00 94.19 189 THR A O 1
ATOM 1566 N N . ARG A 1 190 ? -28.875 -6.046 40.324 1.00 93.75 190 ARG A N 1
ATOM 1567 C CA . ARG A 1 190 ? -27.732 -6.653 39.619 1.00 93.75 190 ARG A CA 1
ATOM 1568 C C . ARG A 1 190 ? -27.371 -5.915 38.322 1.00 93.75 190 ARG A C 1
ATOM 1570 O O . ARG A 1 190 ? -26.201 -5.875 37.952 1.00 93.75 190 ARG A O 1
ATOM 1577 N N . GLN A 1 191 ? -28.354 -5.345 37.626 1.00 93.69 191 GLN A N 1
ATOM 1578 C CA . GLN A 1 191 ? -28.124 -4.507 36.444 1.00 93.69 191 GLN A CA 1
ATOM 1579 C C . GLN A 1 191 ? -27.603 -3.121 36.838 1.00 93.69 191 GLN A C 1
ATOM 1581 O O . GLN A 1 191 ? -26.691 -2.630 36.181 1.00 93.69 191 GLN A O 1
ATOM 1586 N N . GLN A 1 192 ? -28.122 -2.533 37.922 1.00 94.88 192 GLN A N 1
ATOM 1587 C CA . GLN A 1 192 ? -27.628 -1.267 38.481 1.00 94.88 192 GLN A CA 1
ATOM 1588 C C . GLN A 1 192 ? -26.126 -1.365 38.794 1.00 94.88 192 GLN A C 1
ATOM 1590 O O . GLN A 1 192 ? -25.337 -0.612 38.235 1.00 94.88 192 GLN A O 1
ATOM 1595 N N . GLN A 1 193 ? -25.709 -2.383 39.558 1.00 94.81 193 GLN A N 1
ATOM 1596 C CA . GLN A 1 193 ? -24.292 -2.642 39.863 1.00 94.81 193 GLN A CA 1
ATOM 1597 C C . GLN A 1 193 ? -23.420 -2.812 38.606 1.00 94.81 193 GLN A C 1
ATOM 1599 O O . GLN A 1 193 ? -22.295 -2.317 38.557 1.00 94.81 193 GLN A O 1
ATOM 1604 N N . PHE A 1 194 ? -23.929 -3.494 37.572 1.00 95.56 194 PHE A N 1
ATOM 1605 C CA . PHE A 1 194 ? -23.200 -3.652 36.313 1.00 95.56 194 PHE A CA 1
ATOM 1606 C C . PHE A 1 194 ? -22.978 -2.308 35.606 1.00 95.56 194 PHE A C 1
ATOM 1608 O O . PHE A 1 194 ? -21.863 -2.044 35.157 1.00 95.56 194 PHE A O 1
ATOM 1615 N N . TYR A 1 195 ? -24.011 -1.467 35.501 1.00 95.62 195 TYR A N 1
ATOM 1616 C CA . TYR A 1 195 ? -23.899 -0.173 34.828 1.00 95.62 195 TYR A CA 1
ATOM 1617 C C . TYR A 1 195 ? -23.075 0.835 35.634 1.00 95.62 195 TYR A C 1
ATOM 1619 O O . TYR A 1 195 ? -22.205 1.465 35.038 1.00 95.62 195 TYR A O 1
ATOM 1627 N N . ASP A 1 196 ? -23.221 0.887 36.961 1.00 94.81 196 ASP A N 1
ATOM 1628 C CA . ASP A 1 196 ? -22.339 1.636 37.871 1.00 94.81 196 ASP A CA 1
ATOM 1629 C C . ASP A 1 196 ? -20.856 1.349 37.585 1.00 94.81 196 ASP A C 1
ATOM 1631 O O . ASP A 1 196 ? -20.036 2.256 37.431 1.00 94.81 196 ASP A O 1
ATOM 1635 N N . ASP A 1 197 ? -20.487 0.070 37.495 1.00 95.44 197 ASP A N 1
ATOM 1636 C CA . ASP A 1 197 ? -19.101 -0.333 37.264 1.00 95.44 197 ASP A CA 1
ATOM 1637 C C . ASP A 1 197 ? -18.624 -0.055 35.832 1.00 95.44 197 ASP A C 1
ATOM 1639 O O . ASP A 1 197 ? -17.432 0.187 35.624 1.00 95.44 197 ASP A O 1
ATOM 1643 N N . GLN A 1 198 ? -19.518 -0.052 34.838 1.00 95.62 198 GLN A N 1
ATOM 1644 C CA . GLN A 1 198 ? -19.182 0.410 33.487 1.00 95.62 198 GLN A CA 1
ATOM 1645 C C . GLN A 1 198 ? -18.980 1.928 33.452 1.00 95.62 198 GLN A C 1
ATOM 1647 O O . GLN A 1 198 ? -17.979 2.385 32.903 1.00 95.62 198 GLN A O 1
ATOM 1652 N N . GLN A 1 199 ? -19.859 2.705 34.087 1.00 95.56 199 GLN A N 1
ATOM 1653 C CA . GLN A 1 199 ? -19.743 4.161 34.182 1.00 95.56 199 GLN A CA 1
ATOM 1654 C C . GLN A 1 199 ? -18.442 4.569 34.885 1.00 95.56 199 GLN A C 1
ATOM 1656 O O . GLN A 1 199 ? -17.687 5.373 34.341 1.00 95.56 199 GLN A O 1
ATOM 1661 N N . LYS A 1 200 ? -18.090 3.936 36.014 1.00 95.19 200 LYS A N 1
ATOM 1662 C CA . LYS A 1 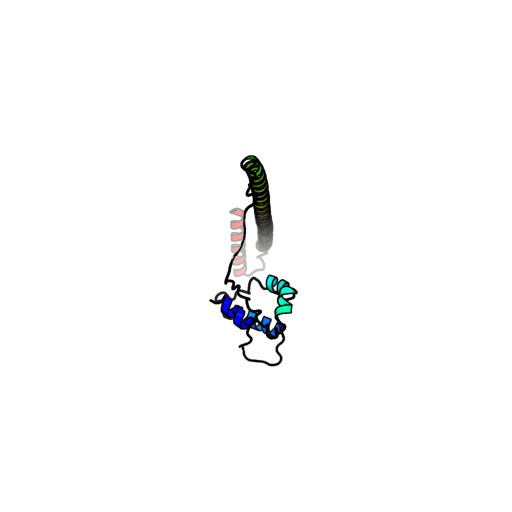200 ? -16.790 4.140 36.688 1.00 95.19 200 LYS A CA 1
ATOM 1663 C C . LYS A 1 200 ? -15.602 3.852 35.762 1.00 95.19 200 LYS A C 1
ATOM 1665 O O . LYS A 1 200 ? -14.660 4.640 35.721 1.00 95.19 200 LYS A O 1
ATOM 1670 N N . LYS A 1 201 ? -15.638 2.758 34.986 1.00 95.31 201 LYS A N 1
ATOM 1671 C CA . LYS A 1 201 ? -14.577 2.413 34.014 1.00 95.31 201 LYS A CA 1
ATOM 1672 C C . LYS A 1 201 ? -14.474 3.427 32.874 1.00 95.31 201 LYS A C 1
ATOM 1674 O O . LYS A 1 201 ? -13.365 3.723 32.440 1.00 95.31 201 LYS A O 1
ATOM 1679 N N . ILE A 1 202 ? -15.601 3.944 32.389 1.00 95.81 202 ILE A N 1
ATOM 1680 C CA . ILE A 1 202 ? -15.649 4.987 31.356 1.00 95.81 202 ILE A CA 1
ATOM 1681 C C . ILE A 1 202 ? -15.050 6.289 31.894 1.00 95.81 202 ILE A C 1
ATOM 1683 O O . ILE A 1 202 ? -14.134 6.837 31.287 1.00 95.81 202 ILE A O 1
ATOM 1687 N N . LEU A 1 203 ? -15.507 6.747 33.063 1.00 93.88 203 LEU A N 1
ATOM 1688 C CA . LEU A 1 203 ? -14.998 7.958 33.710 1.00 93.88 203 LEU A CA 1
ATOM 1689 C C . LEU A 1 203 ? -13.493 7.854 33.983 1.00 93.88 203 LEU A C 1
ATOM 1691 O O . LEU A 1 203 ? -12.756 8.776 33.651 1.00 93.88 203 LEU A O 1
ATOM 1695 N N . ALA A 1 204 ? -13.011 6.711 34.481 1.00 94.94 204 ALA A N 1
ATOM 1696 C CA . ALA A 1 204 ? -11.582 6.474 34.685 1.00 94.94 204 ALA A CA 1
ATOM 1697 C C . ALA A 1 204 ? -10.766 6.547 33.379 1.00 94.94 204 ALA A C 1
ATOM 1699 O O . ALA A 1 204 ? -9.676 7.113 33.382 1.00 94.94 204 ALA A O 1
ATOM 1700 N N . ARG A 1 205 ? -11.287 6.036 32.250 1.00 91.31 205 ARG A N 1
ATOM 1701 C CA . ARG A 1 205 ? -10.637 6.186 30.931 1.00 91.31 205 ARG A CA 1
ATOM 1702 C C . ARG A 1 205 ? -10.635 7.630 30.427 1.00 91.31 205 ARG A C 1
ATOM 1704 O O . ARG A 1 205 ? -9.666 8.038 29.801 1.00 91.31 205 ARG A O 1
ATOM 1711 N N . ARG A 1 206 ? -11.707 8.388 30.673 1.00 89.00 206 ARG A N 1
ATOM 1712 C CA . ARG A 1 206 ? -11.842 9.791 30.236 1.00 89.00 206 ARG A CA 1
ATOM 1713 C C . ARG A 1 206 ? -11.052 10.779 31.101 1.00 89.00 206 ARG A C 1
ATOM 1715 O O . ARG A 1 206 ? -10.716 11.846 30.615 1.00 89.00 206 ARG A O 1
ATOM 1722 N N . LEU A 1 207 ? -10.775 10.429 32.359 1.00 87.38 207 LEU A N 1
ATOM 1723 C CA . LEU A 1 207 ? -9.989 11.231 33.310 1.00 87.38 207 LEU A CA 1
ATOM 1724 C C . LEU A 1 207 ? -8.499 10.844 33.354 1.00 87.38 207 LEU A C 1
ATOM 1726 O O . LEU A 1 207 ? -7.698 11.592 33.906 1.00 87.38 207 LEU A O 1
ATOM 1730 N N . GLY A 1 208 ? -8.139 9.664 32.839 1.00 75.50 208 GLY A N 1
ATOM 1731 C CA . GLY A 1 208 ? -6.767 9.141 32.811 1.00 75.50 208 GLY A CA 1
ATOM 1732 C C . GLY A 1 208 ? -6.028 9.306 31.477 1.00 75.50 208 GLY A C 1
ATOM 1733 O O . GLY A 1 208 ? -4.908 8.809 31.365 1.00 75.50 208 GLY A O 1
ATOM 1734 N N . ASN A 1 209 ? -6.653 9.962 30.492 1.00 55.78 209 ASN A N 1
ATOM 1735 C CA . ASN A 1 209 ? -6.091 10.337 29.188 1.00 55.78 209 ASN A CA 1
ATOM 1736 C C . ASN A 1 209 ? -5.970 11.864 29.088 1.00 55.78 209 ASN A C 1
ATOM 1738 O O . ASN A 1 209 ? -5.022 12.313 28.409 1.00 55.78 209 ASN A O 1
#

Secondary structure (DSSP, 8-state):
-HHHHHHHHHHS--S---TT--HHHHHHHHHHHHHHHSTT----TTHHHHHHHTT-HHHHGGGS-PPPPPP-PPPPP---------------------TTHHHHHHHHHHHHHHHHHHHHHHHHHHHHHHHHHHHHHHHHHHHHHHHHHHHHHHHHHHHHHHHHHHHHHHHHHHHHHHHHT---TTS-HHHHHHHHHHHHHHHHHHH--